Protein AF-A0A4Z1G6H5-F1 (afdb_monomer)

pLDDT: mean 91.3, std 12.52, range [44.12, 98.88]

Secondary structure (DSSP, 8-state):
---TTS---HHHHHHHHHHHHHHHHSSSTTHHHHHHHHHHHHHHHHHHHH---SPPP---HHHHTT-GGG-GGG-TTTSS--PPPTTT-B--SSTTTT----SSSS---B----HHHHGGGGSHHHHHHHHHH--SHHHHHHHHIIIIIHHHHHHH-TTTTSTTGGGSTHHHHHHHHHHHHHHHHHTTSTT-STT-----GGGGSSS-----TT-TTTT--TTSEE--TTSS--EEGGGGSSSBSSS-B------

Nearest PDB structures (foldseek):
  4j3q-assembly1_B  TM=8.725E-01  e=9.417E-13  Aspergillus oryzae
  4j3r-assembly1_A  TM=8.790E-01  e=4.550E-12  Aspergillus oryzae
  6z1s-assembly1_A  TM=8.431E-01  e=9.734E-12  Thermothelomyces thermophilus ATCC 42464
  3awt-assembly1_A  TM=7.696E-01  e=1.790E-09  Streptomyces castaneoglobisporus
  8bbq-assembly1_B  TM=6.496E-01  e=4.140E-05  Verrucomicrobium spinosum

Sequence (255 aa):
MIRPWLSSSRYDDFVYAHLGMFNTSHGVAASLPWHRWYIQQYEDALRNECGYDGTLAYWDWTLDAGNATKSPLWSNESGFGGNGSSVEHCLEDGPLALMRPKYPEPHCLRRNFQFDIQAAHFTTPVIEDLISSAKTYHEFRRGLESGPHKWIHLGIGGEMPTPGSTNDPIFFLHHAQIDRLWWKWQHRKPNGRLRDYDAMEEDLKNNSKSESSDSGASGVSLNDPLKLYGIGEDIKVEDVMSTETPLLCYKYPTA

Foldseek 3Di:
DPPPVDPDDLLLLLLVLLLVCVLVQALALCVLLLLLVSLLLVQCCCCVVVVDPDGQAADLLQVCLVPVQPPCLCDLEPHLHHWADPPQQARCGHPQNPQFHCPPHTDHQGWDAPSVVLSVQRHPVNLVCLLPVDPASASNRCSLRVTPQCSVLVRGDGQSNDSSNSSRVVVSNHSVVVNQSLQVSQPPDPVGCLPRGAADPSNCPSDPQQPDPQCPPRSHDQQGWNDRSPSDDTDGNSQRSDCDHPSHDDDDDDD

Organism: NCBI:txid278943

Solvent-accessible surface area (backbone atoms only — not comparable to full-atom values): 14221 Å² total; per-residue (Å²): 109,88,55,92,86,54,100,67,56,78,69,49,48,53,31,51,25,45,51,76,37,42,65,64,38,46,81,29,65,47,21,65,46,42,51,49,52,53,48,47,46,51,44,49,44,38,35,76,75,68,69,46,85,78,75,83,58,56,49,70,54,45,82,25,31,90,47,54,90,70,37,69,56,35,30,53,86,86,28,64,15,63,62,25,43,97,82,81,18,29,31,80,50,34,78,45,30,83,42,60,39,61,67,98,51,78,43,64,38,39,19,45,66,38,36,92,82,30,27,86,53,38,26,57,69,54,53,53,45,50,55,68,69,41,85,48,43,42,54,33,54,50,49,41,50,76,33,40,53,45,37,50,26,46,16,43,19,56,30,37,65,44,74,46,18,58,61,38,74,65,42,54,23,46,51,41,30,54,45,46,53,50,52,55,44,25,62,74,42,102,84,44,44,59,78,60,74,44,42,53,78,78,29,48,73,60,44,75,73,64,86,55,96,66,16,71,96,42,59,52,39,56,77,41,74,39,78,40,78,56,72,52,79,68,43,40,40,60,61,49,49,41,50,72,41,99,84,30,87,61,82,75,86,85,127

Radius of gyration: 18.06 Å; Cα contacts (8 Å, |Δi|>4): 409; chains: 1; bounding box: 48×38×50 Å

Mean predicted aligned error: 5.09 Å

Structure (mmCIF, N/CA/C/O backbone):
data_AF-A0A4Z1G6H5-F1
#
_entry.id   AF-A0A4Z1G6H5-F1
#
loop_
_atom_site.group_PDB
_atom_site.id
_atom_site.type_symbol
_atom_site.label_atom_id
_atom_site.label_alt_id
_atom_site.label_comp_id
_atom_site.label_asym_id
_atom_site.label_entity_id
_atom_site.label_seq_id
_atom_site.pdbx_PDB_ins_code
_atom_site.Cartn_x
_atom_site.Cartn_y
_atom_site.Cartn_z
_atom_site.occupancy
_atom_site.B_iso_or_equiv
_atom_site.auth_seq_id
_atom_site.auth_comp_id
_atom_site.auth_asym_id
_atom_site.auth_atom_id
_atom_site.pdbx_PDB_model_num
ATOM 1 N N . MET A 1 1 ? -14.095 -0.990 -15.464 1.00 45.94 1 MET A N 1
ATOM 2 C CA . MET A 1 1 ? -14.805 -0.809 -16.759 1.00 45.94 1 MET A CA 1
ATOM 3 C C . MET A 1 1 ? -13.784 -0.292 -17.763 1.00 45.94 1 MET A C 1
ATOM 5 O O . MET A 1 1 ? -13.413 0.870 -17.661 1.00 45.94 1 MET A O 1
ATOM 9 N N . ILE A 1 2 ? -13.314 -1.131 -18.692 1.00 44.12 2 ILE A N 1
ATOM 10 C CA . ILE A 1 2 ? -12.331 -0.727 -19.712 1.00 44.12 2 ILE A CA 1
ATOM 11 C C . ILE A 1 2 ? -12.982 0.343 -20.598 1.00 44.12 2 ILE A C 1
ATOM 13 O O . ILE A 1 2 ? -13.960 0.059 -21.291 1.00 44.12 2 ILE A O 1
ATOM 17 N N . ARG A 1 3 ? -12.495 1.590 -20.549 1.00 49.88 3 ARG A N 1
ATOM 18 C CA . ARG A 1 3 ? -13.001 2.676 -21.405 1.00 49.88 3 ARG A CA 1
ATOM 19 C C . ARG A 1 3 ? -12.457 2.465 -22.828 1.00 49.88 3 ARG A C 1
ATOM 21 O O . ARG A 1 3 ? -11.267 2.685 -23.022 1.00 49.88 3 ARG A O 1
ATOM 28 N N . PRO A 1 4 ? -13.284 2.125 -23.839 1.00 44.56 4 PRO A N 1
ATOM 29 C CA . PRO A 1 4 ? -12.814 1.648 -25.154 1.00 44.56 4 PRO A CA 1
ATOM 30 C C . PRO A 1 4 ? -11.966 2.640 -25.972 1.00 44.56 4 PRO A C 1
ATOM 32 O O . PRO A 1 4 ? -11.411 2.272 -27.001 1.00 44.56 4 PRO A O 1
ATOM 35 N N . TRP A 1 5 ? -11.892 3.901 -25.540 1.00 48.84 5 TRP A N 1
ATOM 36 C CA . TRP A 1 5 ? -11.193 4.996 -26.222 1.00 48.84 5 TRP A CA 1
ATOM 37 C C . TRP A 1 5 ? -9.841 5.343 -25.581 1.00 48.84 5 TRP A C 1
ATOM 39 O O . TRP A 1 5 ? -9.078 6.123 -26.143 1.00 48.84 5 TRP A O 1
ATOM 49 N N . LEU A 1 6 ? -9.548 4.783 -24.404 1.00 55.75 6 LEU A N 1
ATOM 50 C CA . LEU A 1 6 ? -8.241 4.852 -23.759 1.00 55.75 6 LEU A CA 1
ATOM 51 C C . LEU A 1 6 ? -7.520 3.537 -24.051 1.00 55.75 6 LEU A C 1
ATOM 53 O O . LEU A 1 6 ? -8.023 2.463 -23.740 1.00 55.75 6 LEU A O 1
ATOM 57 N N . SER A 1 7 ? -6.331 3.602 -24.649 1.00 71.94 7 SER A N 1
ATOM 58 C CA . SER A 1 7 ? -5.441 2.444 -24.770 1.00 71.94 7 SER A CA 1
ATOM 59 C C . SER A 1 7 ? -4.820 2.123 -23.396 1.00 71.94 7 SER A C 1
ATOM 61 O O . SER A 1 7 ? -3.631 2.387 -23.183 1.00 71.94 7 SER A O 1
ATOM 63 N N . SER A 1 8 ? -5.633 1.656 -22.447 1.00 82.56 8 SER A N 1
ATOM 64 C CA . SER A 1 8 ? -5.256 1.347 -21.062 1.00 82.56 8 SER A CA 1
ATOM 65 C C . SER A 1 8 ? -5.514 -0.127 -20.729 1.00 82.56 8 SER A C 1
ATOM 67 O O . SER A 1 8 ? -6.358 -0.786 -21.337 1.00 82.56 8 SER A O 1
ATOM 69 N N . SER A 1 9 ? -4.739 -0.659 -19.791 1.00 91.56 9 SER A N 1
ATOM 70 C CA . SER A 1 9 ? -4.856 -2.020 -19.267 1.00 91.56 9 SER A CA 1
ATOM 71 C C . SER A 1 9 ? -5.811 -2.082 -18.072 1.00 91.56 9 SER A C 1
ATOM 73 O O . SER A 1 9 ? -6.175 -1.057 -17.500 1.00 91.56 9 SER A O 1
ATOM 75 N N . ARG A 1 10 ? -6.169 -3.297 -17.636 1.00 94.06 10 ARG A N 1
ATOM 76 C CA . ARG A 1 10 ? -6.902 -3.488 -16.375 1.00 94.06 10 ARG A CA 1
ATOM 77 C C . ARG A 1 10 ? -6.128 -2.937 -15.174 1.00 94.06 10 ARG A C 1
ATOM 79 O O . ARG A 1 10 ? -6.737 -2.378 -14.272 1.00 94.06 10 ARG A O 1
ATOM 86 N N . TYR A 1 11 ? -4.801 -3.047 -15.183 1.00 96.00 11 TYR A N 1
ATOM 87 C CA . TYR A 1 11 ? -3.942 -2.490 -14.137 1.00 96.00 11 TYR A CA 1
ATOM 88 C C . TYR A 1 11 ? -4.041 -0.958 -14.074 1.00 96.00 11 TYR A C 1
ATOM 90 O O . TYR A 1 11 ? -4.120 -0.379 -12.995 1.00 96.00 11 TYR A O 1
ATOM 98 N N . ASP A 1 12 ? -4.122 -0.293 -15.230 1.00 95.38 12 ASP A N 1
ATOM 99 C CA . ASP A 1 12 ? -4.282 1.163 -15.294 1.00 95.38 12 ASP A CA 1
ATOM 100 C C . ASP A 1 12 ? -5.619 1.633 -14.684 1.00 95.38 12 ASP A C 1
ATOM 102 O O . ASP A 1 12 ? -5.683 2.750 -14.170 1.00 95.38 12 ASP A O 1
ATOM 106 N N . ASP A 1 13 ? -6.670 0.798 -14.671 1.00 95.50 13 ASP A N 1
ATOM 107 C CA . ASP A 1 13 ? -7.923 1.126 -13.972 1.00 95.50 13 ASP A CA 1
ATOM 108 C C . ASP A 1 13 ? -7.696 1.281 -12.453 1.00 95.50 13 ASP A C 1
ATOM 110 O O . ASP A 1 13 ? -8.289 2.168 -11.839 1.00 95.50 13 ASP A O 1
ATOM 114 N N . PHE A 1 14 ? -6.831 0.453 -11.848 1.00 97.50 14 PHE A N 1
ATOM 115 C CA . PHE A 1 14 ? -6.469 0.554 -10.427 1.00 97.50 14 PHE A CA 1
ATOM 116 C C . PHE A 1 14 ? -5.740 1.867 -10.150 1.00 97.50 14 PHE A C 1
ATOM 118 O O . PHE A 1 14 ? -6.173 2.647 -9.302 1.00 97.50 14 PHE A O 1
ATOM 125 N N . VAL A 1 15 ? -4.709 2.175 -10.944 1.00 97.12 15 VAL A N 1
ATOM 126 C CA . VAL A 1 15 ? -3.988 3.455 -10.856 1.00 97.12 15 VAL A CA 1
ATOM 127 C C . VAL A 1 15 ? -4.956 4.636 -10.961 1.00 97.12 15 VAL A C 1
ATOM 129 O O . VAL A 1 15 ? -4.910 5.559 -10.148 1.00 97.12 15 VAL A O 1
ATOM 132 N N . TYR A 1 16 ? -5.866 4.603 -11.936 1.00 95.44 16 TYR A N 1
ATOM 133 C CA . TYR A 1 16 ? -6.849 5.662 -12.133 1.00 95.44 16 TYR A CA 1
ATOM 134 C C . TYR A 1 16 ? -7.802 5.813 -10.940 1.00 95.44 16 TYR A C 1
ATOM 136 O O . TYR A 1 16 ? -8.096 6.938 -10.530 1.00 95.44 16 TYR A O 1
ATOM 144 N N . ALA A 1 17 ? -8.271 4.702 -10.365 1.00 95.75 17 ALA A N 1
ATOM 145 C CA . ALA A 1 17 ? -9.125 4.723 -9.183 1.00 95.75 17 ALA A CA 1
ATOM 146 C C . ALA A 1 17 ? -8.398 5.309 -7.966 1.00 95.75 17 ALA A C 1
ATOM 148 O O . ALA A 1 17 ? -8.958 6.171 -7.289 1.00 95.75 17 ALA A O 1
ATOM 149 N N . HIS A 1 18 ? -7.143 4.919 -7.730 1.00 97.31 18 HIS A N 1
ATOM 150 C CA . HIS A 1 18 ? -6.325 5.479 -6.653 1.00 97.31 18 HIS A CA 1
ATOM 151 C C . HIS A 1 18 ? -6.107 6.988 -6.822 1.00 97.31 18 HIS A C 1
ATOM 153 O O . HIS A 1 18 ? -6.333 7.756 -5.888 1.00 97.31 18 HIS A O 1
ATOM 159 N N . LEU A 1 19 ? -5.771 7.443 -8.035 1.00 95.25 19 LEU A N 1
ATOM 160 C CA . LEU A 1 19 ? -5.651 8.870 -8.355 1.00 95.25 19 LEU A CA 1
ATOM 161 C C . LEU A 1 19 ? -6.959 9.631 -8.098 1.00 95.25 19 LEU A C 1
ATOM 163 O O . LEU A 1 19 ? -6.946 10.703 -7.494 1.00 95.25 19 LEU A O 1
ATOM 167 N N . GLY A 1 20 ? -8.089 9.077 -8.547 1.00 92.62 20 GLY A N 1
ATOM 168 C CA . GLY A 1 20 ? -9.411 9.680 -8.377 1.00 92.62 20 GLY A CA 1
ATOM 169 C C . GLY A 1 20 ? -9.880 9.723 -6.923 1.00 92.62 20 GLY A C 1
ATOM 170 O O . GLY A 1 20 ? -10.632 10.625 -6.553 1.00 92.62 20 GLY A O 1
ATOM 171 N N . MET A 1 21 ? -9.417 8.781 -6.098 1.00 93.56 21 MET A N 1
ATOM 172 C CA . MET A 1 21 ? -9.836 8.635 -4.704 1.00 93.56 21 MET A CA 1
ATOM 173 C C . MET A 1 21 ? -8.808 9.111 -3.685 1.00 93.56 21 MET A C 1
ATOM 175 O O . MET A 1 21 ? -9.085 9.048 -2.489 1.00 93.56 21 MET A O 1
ATOM 179 N N . PHE A 1 22 ? -7.663 9.643 -4.118 1.00 92.25 22 PHE A N 1
ATOM 180 C CA . PHE A 1 22 ? -6.546 10.011 -3.245 1.00 92.25 22 PHE A CA 1
ATOM 181 C C . PHE A 1 22 ? -6.983 10.846 -2.026 1.00 92.25 22 PHE A C 1
ATOM 183 O O . PHE A 1 22 ? -6.739 10.466 -0.884 1.00 92.25 22 PHE A O 1
ATOM 190 N N . ASN A 1 23 ? -7.732 11.933 -2.246 1.00 90.25 23 ASN A N 1
ATOM 191 C CA . ASN A 1 23 ? -8.146 12.848 -1.172 1.00 90.25 23 ASN A CA 1
ATOM 192 C C . ASN A 1 23 ? -9.173 12.260 -0.189 1.00 90.25 23 ASN A C 1
ATOM 194 O O . ASN A 1 23 ? -9.302 12.771 0.919 1.00 90.25 23 ASN A O 1
ATOM 198 N N . THR A 1 24 ? -9.908 11.217 -0.578 1.00 90.19 24 THR A N 1
ATOM 199 C CA . THR A 1 24 ? -10.915 10.559 0.275 1.00 90.19 24 THR A CA 1
ATOM 200 C C . THR A 1 24 ? -10.451 9.190 0.773 1.00 90.19 24 THR A C 1
ATOM 202 O O . THR A 1 24 ? -11.235 8.456 1.367 1.00 90.19 24 THR A O 1
ATOM 205 N N . SER A 1 25 ? -9.190 8.835 0.521 1.00 93.06 25 SER A N 1
ATOM 206 C CA . SER A 1 25 ? -8.557 7.582 0.955 1.00 93.06 25 SER A CA 1
ATOM 207 C C . SER A 1 25 ? -7.260 7.806 1.738 1.00 93.06 25 SER A C 1
ATOM 209 O O . SER A 1 25 ? -6.715 6.851 2.271 1.00 93.06 25 SER A O 1
ATOM 211 N N . HIS A 1 26 ? -6.768 9.044 1.853 1.00 95.00 26 HIS A N 1
ATOM 212 C CA . HIS A 1 26 ? -5.531 9.381 2.566 1.00 95.00 26 HIS A CA 1
ATOM 213 C C . HIS A 1 26 ? -5.758 10.533 3.540 1.00 95.00 26 HIS A C 1
ATOM 215 O O . HIS A 1 26 ? -6.443 11.502 3.213 1.00 95.00 26 HIS A O 1
ATOM 221 N N . GLY A 1 27 ? -5.172 10.456 4.739 1.00 92.06 27 GLY A N 1
ATOM 222 C CA . GLY A 1 27 ? -5.352 11.491 5.758 1.00 92.06 27 GLY A CA 1
ATOM 223 C C . GLY A 1 27 ? -6.786 11.595 6.289 1.00 92.06 27 GLY A C 1
ATOM 224 O O . GLY A 1 27 ? -7.140 12.611 6.877 1.00 92.06 27 GLY A O 1
ATOM 225 N N . VAL A 1 28 ? -7.606 10.563 6.076 1.00 93.00 28 VAL A N 1
ATOM 226 C CA . VAL A 1 28 ? -9.018 10.495 6.474 1.00 93.00 28 VAL A CA 1
ATOM 227 C C . VAL A 1 28 ? -9.307 9.174 7.183 1.00 93.00 28 VAL A C 1
ATOM 229 O O . VAL A 1 28 ? -8.557 8.210 7.032 1.00 93.00 28 VAL A O 1
ATOM 232 N N . ALA A 1 29 ? -10.421 9.091 7.915 1.00 94.44 29 ALA A N 1
ATOM 233 C CA . ALA A 1 29 ? -10.804 7.863 8.618 1.00 94.44 29 ALA A CA 1
ATOM 234 C C . ALA A 1 29 ? -10.957 6.656 7.680 1.00 94.44 29 ALA A C 1
ATOM 236 O O . ALA A 1 29 ? -10.560 5.559 8.037 1.00 94.44 29 ALA A O 1
ATOM 237 N N . ALA A 1 30 ? -11.439 6.855 6.451 1.00 95.00 30 ALA A N 1
ATOM 238 C CA . ALA A 1 30 ? -11.641 5.769 5.493 1.00 95.00 30 ALA A CA 1
ATOM 239 C C . ALA A 1 30 ? -10.339 5.120 4.982 1.00 95.00 30 ALA A C 1
ATOM 241 O O . ALA A 1 30 ? -10.409 4.111 4.294 1.00 95.00 30 ALA A O 1
ATOM 242 N N . SER A 1 31 ? -9.159 5.654 5.307 1.00 96.62 31 SER A N 1
ATOM 243 C CA . SER A 1 31 ? -7.887 5.233 4.713 1.00 96.62 31 SER A CA 1
ATOM 244 C C . SER A 1 31 ? -7.592 3.735 4.822 1.00 96.62 31 SER A C 1
ATOM 246 O O . SER A 1 31 ? -7.422 3.072 3.799 1.00 96.62 31 SER A O 1
ATOM 248 N N . LEU A 1 32 ? -7.589 3.159 6.029 1.00 98.50 32 LEU A N 1
ATOM 249 C CA . LEU A 1 32 ? -7.317 1.724 6.192 1.00 98.50 32 LEU A CA 1
ATOM 250 C C . LEU A 1 32 ? -8.410 0.825 5.580 1.00 98.50 32 LEU A C 1
ATOM 252 O O . LEU A 1 32 ? -8.050 -0.070 4.813 1.00 98.50 32 LEU A O 1
ATOM 256 N N . PRO A 1 33 ? -9.719 1.032 5.846 1.00 98.12 33 PRO A N 1
ATOM 257 C CA . PRO A 1 33 ? -10.752 0.188 5.246 1.00 98.12 33 PRO A CA 1
ATOM 258 C C . PRO A 1 33 ? -10.826 0.331 3.717 1.00 98.12 33 PRO A C 1
ATOM 260 O O . PRO A 1 33 ? -11.005 -0.672 3.029 1.00 98.12 33 PRO A O 1
ATOM 263 N N . TRP A 1 34 ? -10.611 1.533 3.167 1.00 98.19 34 TRP A N 1
ATOM 264 C CA . TRP A 1 34 ? -10.551 1.741 1.719 1.00 98.19 34 TRP A CA 1
ATOM 265 C C . TRP A 1 34 ? -9.392 0.961 1.097 1.00 98.19 34 TRP A C 1
ATOM 267 O O . TRP A 1 34 ? -9.608 0.227 0.138 1.00 98.19 34 TRP A O 1
ATOM 277 N N . HIS A 1 35 ? -8.185 1.043 1.672 1.00 98.75 35 HIS A N 1
ATOM 278 C CA . HIS A 1 35 ? -7.029 0.312 1.149 1.00 98.75 35 HIS A CA 1
ATOM 279 C C . HIS A 1 35 ? -7.173 -1.207 1.288 1.00 98.75 35 HIS A C 1
ATOM 281 O O . HIS A 1 35 ? -6.773 -1.916 0.369 1.00 98.75 35 HIS A O 1
ATOM 287 N N . ARG A 1 36 ? -7.786 -1.717 2.369 1.00 98.69 36 ARG A N 1
ATOM 288 C CA . ARG A 1 36 ? -8.125 -3.146 2.498 1.00 98.69 36 ARG A CA 1
ATOM 289 C C . ARG A 1 36 ? -9.022 -3.606 1.350 1.00 98.69 36 ARG A C 1
ATOM 291 O O . ARG A 1 36 ? -8.728 -4.606 0.702 1.00 98.69 36 ARG A O 1
ATOM 298 N N . TRP A 1 37 ? -10.094 -2.866 1.074 1.00 98.25 37 TRP A N 1
ATOM 299 C CA . TRP A 1 37 ? -10.996 -3.219 -0.020 1.00 98.25 37 TRP A CA 1
ATOM 300 C C . TRP A 1 37 ? -10.325 -3.078 -1.390 1.00 98.25 37 TRP A C 1
ATOM 302 O O . TRP A 1 37 ? -10.473 -3.941 -2.252 1.00 98.25 37 TRP A O 1
ATOM 312 N N . TYR A 1 38 ? -9.513 -2.037 -1.567 1.00 98.50 38 TYR A N 1
ATOM 313 C CA . TYR A 1 38 ? -8.756 -1.778 -2.787 1.00 98.50 38 TYR A CA 1
ATOM 314 C C . TYR A 1 38 ? -7.790 -2.919 -3.142 1.00 98.50 38 TYR A C 1
ATOM 316 O O . TYR A 1 38 ? -7.791 -3.393 -4.279 1.00 98.50 38 TYR A O 1
ATOM 324 N N . ILE A 1 39 ? -6.996 -3.403 -2.177 1.00 98.56 39 ILE A N 1
ATOM 325 C CA . ILE A 1 39 ? -6.080 -4.526 -2.422 1.00 98.56 39 ILE A CA 1
ATOM 326 C C . ILE A 1 39 ? -6.823 -5.857 -2.595 1.00 98.56 39 ILE A C 1
ATOM 328 O O . ILE A 1 39 ? -6.360 -6.692 -3.369 1.00 98.56 39 ILE A O 1
ATOM 332 N N . GLN A 1 40 ? -7.992 -6.035 -1.962 1.00 98.12 40 GLN A N 1
ATOM 333 C CA . GLN A 1 40 ? -8.849 -7.198 -2.220 1.00 98.12 40 GLN A CA 1
ATOM 334 C C . GLN A 1 40 ? -9.311 -7.218 -3.679 1.00 98.12 40 GLN A C 1
ATOM 336 O O . GLN A 1 40 ? -9.216 -8.253 -4.328 1.00 98.12 40 GLN A O 1
ATOM 341 N N . GLN A 1 41 ? -9.732 -6.075 -4.236 1.00 98.12 41 GLN A N 1
ATOM 342 C CA . GLN A 1 41 ? -10.118 -6.018 -5.651 1.00 98.12 41 GLN A CA 1
ATOM 343 C C . GLN A 1 41 ? -8.959 -6.362 -6.585 1.00 98.12 41 GLN A C 1
ATOM 345 O O . GLN A 1 41 ? -9.170 -6.943 -7.649 1.00 98.12 41 GLN A O 1
ATOM 350 N N . TYR A 1 42 ? -7.732 -6.011 -6.200 1.00 98.19 42 TYR A N 1
ATOM 351 C CA . TYR A 1 42 ? -6.546 -6.384 -6.960 1.00 98.19 42 TYR A CA 1
ATOM 352 C C . TYR A 1 42 ? -6.289 -7.893 -6.903 1.00 98.19 42 TYR A C 1
ATOM 354 O O . TYR A 1 42 ? -6.062 -8.505 -7.945 1.00 98.19 42 TYR A O 1
ATOM 362 N N . GLU A 1 43 ? -6.384 -8.511 -5.721 1.00 98.19 43 GLU A N 1
ATOM 363 C CA . GLU A 1 43 ? -6.297 -9.970 -5.590 1.00 98.19 43 GLU A CA 1
ATOM 364 C C . GLU A 1 43 ? -7.395 -10.678 -6.397 1.00 98.19 43 GLU A C 1
ATOM 366 O O . GLU A 1 43 ? -7.102 -11.620 -7.135 1.00 98.19 43 GLU A O 1
ATOM 371 N N . ASP A 1 44 ? -8.636 -10.197 -6.326 1.00 97.19 44 ASP A N 1
ATOM 372 C CA . ASP A 1 44 ? -9.759 -10.759 -7.075 1.00 97.19 44 ASP A CA 1
ATOM 373 C C . ASP A 1 44 ? -9.533 -10.650 -8.586 1.00 97.19 44 ASP A C 1
ATOM 375 O O . ASP A 1 44 ? -9.791 -11.610 -9.311 1.00 97.19 44 ASP A O 1
ATOM 379 N N . ALA A 1 45 ? -9.003 -9.525 -9.076 1.00 97.38 45 ALA A N 1
ATOM 380 C CA . ALA A 1 45 ? -8.636 -9.374 -10.483 1.00 97.38 45 ALA A CA 1
ATOM 381 C C . ALA A 1 45 ? -7.520 -10.354 -10.884 1.00 97.38 45 ALA A C 1
ATOM 383 O O . ALA A 1 45 ? -7.623 -11.018 -11.916 1.00 97.38 45 ALA A O 1
ATOM 384 N N . LEU A 1 46 ? -6.480 -10.520 -10.057 1.00 97.81 46 LEU A N 1
ATOM 385 C CA . LEU A 1 46 ? -5.424 -11.506 -10.312 1.00 97.81 46 LEU A CA 1
ATOM 386 C C . LEU A 1 46 ? -5.990 -12.931 -10.406 1.00 97.81 46 LEU A C 1
ATOM 388 O O . LEU A 1 46 ? -5.642 -13.677 -11.325 1.00 97.81 46 LEU A O 1
ATOM 392 N N . ARG A 1 47 ? -6.875 -13.315 -9.483 1.00 97.38 47 ARG A N 1
ATOM 393 C CA . ARG A 1 47 ? -7.459 -14.662 -9.440 1.00 97.38 47 ARG A CA 1
ATOM 394 C C . ARG A 1 47 ? -8.441 -14.906 -10.582 1.00 97.38 47 ARG A C 1
ATOM 396 O O . ARG A 1 47 ? -8.330 -15.902 -11.294 1.00 97.38 47 ARG A O 1
ATOM 403 N N . ASN A 1 48 ? -9.383 -13.987 -10.773 1.00 96.94 48 ASN A N 1
ATOM 404 C CA . ASN A 1 48 ? -10.530 -14.180 -11.658 1.00 96.94 48 ASN A CA 1
ATOM 405 C C . ASN A 1 48 ? -10.239 -13.811 -13.118 1.00 96.94 48 ASN A C 1
ATOM 407 O O . ASN A 1 48 ? -10.869 -14.367 -14.016 1.00 96.94 48 ASN A O 1
ATOM 411 N N . GLU A 1 49 ? -9.308 -12.885 -13.369 1.00 97.00 49 GLU A N 1
ATOM 412 C CA . GLU A 1 49 ? -8.993 -12.396 -14.720 1.00 97.00 49 GLU A CA 1
ATOM 413 C C . GLU A 1 49 ? -7.651 -12.940 -15.245 1.00 97.00 49 GLU A C 1
ATOM 415 O O . GLU A 1 49 ? -7.504 -13.136 -16.452 1.00 97.00 49 GLU A O 1
ATOM 420 N N . CYS A 1 50 ? -6.685 -13.224 -14.358 1.00 96.75 50 CYS A N 1
ATOM 421 C CA . CYS A 1 50 ? -5.325 -13.641 -14.738 1.00 96.75 50 CYS A CA 1
ATOM 422 C C . CYS A 1 50 ? -4.983 -15.102 -14.390 1.00 96.75 50 CYS A C 1
ATOM 424 O O . CYS A 1 50 ? -3.902 -15.568 -14.751 1.00 96.75 50 CYS A O 1
ATOM 426 N N . GLY A 1 51 ? -5.875 -15.834 -13.711 1.00 97.19 51 GLY A N 1
ATOM 427 C CA . GLY A 1 51 ? -5.664 -17.239 -13.346 1.00 97.19 51 GLY A CA 1
ATOM 428 C C . GLY A 1 51 ? -4.662 -17.458 -12.208 1.00 97.19 51 GLY A C 1
ATOM 429 O O . GLY A 1 51 ? -4.075 -18.535 -12.117 1.00 97.19 51 GLY A O 1
ATOM 430 N N . TYR A 1 52 ? -4.440 -16.451 -11.358 1.00 97.31 52 TYR A N 1
ATOM 431 C CA . TYR A 1 52 ? -3.597 -1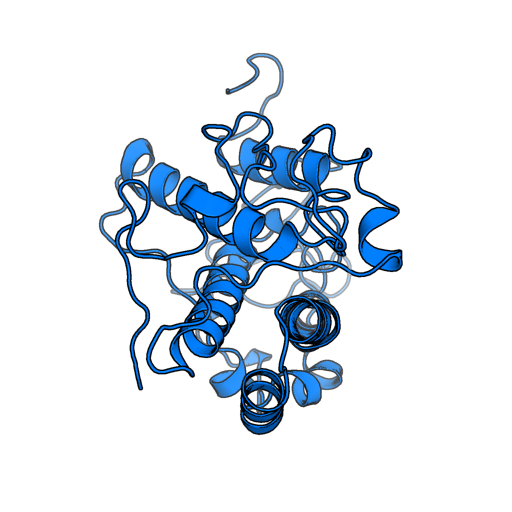6.588 -10.171 1.00 97.31 52 TYR A CA 1
ATOM 432 C C . TYR A 1 52 ? -4.277 -17.484 -9.123 1.00 97.31 52 TYR A C 1
ATOM 434 O O . TYR A 1 52 ? -5.419 -17.246 -8.741 1.00 97.31 52 TYR A O 1
ATOM 442 N N . ASP A 1 53 ? -3.588 -18.519 -8.646 1.00 96.94 53 ASP A N 1
ATOM 443 C CA . ASP A 1 53 ? -4.105 -19.452 -7.634 1.00 96.94 53 ASP A CA 1
ATOM 444 C C . ASP A 1 53 ? -3.628 -19.126 -6.205 1.00 96.94 53 ASP A C 1
ATOM 446 O O . ASP A 1 53 ? -4.260 -19.534 -5.224 1.00 96.94 53 ASP A O 1
ATOM 450 N N . GLY A 1 54 ? -2.558 -18.338 -6.079 1.00 94.56 54 GLY A N 1
ATOM 451 C CA . GLY A 1 54 ? -2.011 -17.859 -4.811 1.00 94.56 54 GLY A CA 1
ATOM 452 C C . GLY A 1 54 ? -2.812 -16.722 -4.171 1.00 94.56 54 GLY A C 1
ATOM 453 O O . GLY A 1 54 ? -3.823 -16.274 -4.700 1.00 94.56 54 GLY A O 1
ATOM 454 N N . THR A 1 55 ? -2.350 -16.259 -3.008 1.00 94.25 55 THR A N 1
ATOM 455 C CA . THR A 1 55 ? -2.909 -15.118 -2.257 1.00 94.25 55 THR A CA 1
ATOM 456 C C . THR A 1 55 ? -2.045 -13.876 -2.411 1.00 94.25 55 THR A C 1
ATOM 458 O O . THR A 1 55 ? -0.843 -13.997 -2.657 1.00 94.25 55 THR A O 1
ATOM 461 N N . LEU A 1 56 ? -2.603 -12.685 -2.175 1.00 95.88 56 LEU A N 1
ATOM 462 C CA . LEU A 1 56 ? -1.792 -11.472 -2.167 1.00 95.88 56 LEU A CA 1
ATOM 463 C C . LEU A 1 56 ? -0.709 -11.549 -1.076 1.00 95.88 56 LEU A C 1
ATOM 465 O O . LEU A 1 56 ? -0.994 -11.710 0.112 1.00 95.88 56 LEU A O 1
ATOM 469 N N . ALA A 1 57 ? 0.555 -11.462 -1.488 1.00 95.81 57 ALA A N 1
ATOM 470 C CA . ALA A 1 57 ? 1.684 -11.440 -0.567 1.00 95.81 57 ALA A CA 1
ATOM 471 C C . ALA A 1 57 ? 1.796 -10.073 0.125 1.00 95.81 57 ALA A C 1
ATOM 473 O O . ALA A 1 57 ? 1.433 -9.046 -0.446 1.00 95.81 57 ALA A O 1
ATOM 474 N N . TYR A 1 58 ? 2.365 -10.053 1.330 1.00 97.69 58 TYR A N 1
ATOM 475 C CA . TYR A 1 58 ? 2.747 -8.824 2.023 1.00 97.69 58 TYR A CA 1
ATOM 476 C C . TYR A 1 58 ? 4.269 -8.712 2.119 1.00 97.69 58 TYR A C 1
ATOM 478 O O . TYR A 1 58 ? 4.975 -9.720 2.194 1.00 97.69 58 TYR A O 1
ATOM 486 N N . TRP A 1 59 ? 4.782 -7.483 2.152 1.00 97.69 59 TRP A N 1
ATOM 487 C CA . TRP A 1 59 ? 6.199 -7.215 2.391 1.00 97.69 59 TRP A CA 1
ATOM 488 C C . TRP A 1 59 ? 6.433 -6.791 3.842 1.00 97.69 59 TRP A C 1
ATOM 490 O O . TRP A 1 59 ? 6.087 -5.679 4.232 1.00 97.69 59 TRP A O 1
ATOM 500 N N . ASP A 1 60 ? 7.045 -7.661 4.651 1.00 97.38 60 ASP A N 1
ATOM 501 C CA . ASP A 1 60 ? 7.422 -7.310 6.024 1.00 97.38 60 ASP A CA 1
ATOM 502 C C . ASP A 1 60 ? 8.705 -6.465 6.069 1.00 97.38 60 ASP A C 1
ATOM 504 O O . ASP A 1 60 ? 9.809 -6.988 6.233 1.00 97.38 60 ASP A O 1
ATOM 508 N N . TRP A 1 61 ? 8.567 -5.142 5.932 1.00 96.50 61 TRP A N 1
ATOM 509 C CA . TRP A 1 61 ? 9.707 -4.208 5.894 1.00 96.50 61 TRP A CA 1
ATOM 510 C C . TRP A 1 61 ? 10.627 -4.299 7.101 1.00 96.50 61 TRP A C 1
ATOM 512 O O . TRP A 1 61 ? 11.798 -3.938 7.004 1.00 96.50 61 TRP A O 1
ATOM 522 N N . THR A 1 62 ? 10.118 -4.754 8.249 1.00 96.38 62 THR A N 1
ATOM 523 C CA . THR A 1 62 ? 10.909 -4.795 9.481 1.00 96.38 62 THR A CA 1
ATOM 524 C C . THR A 1 62 ? 12.059 -5.792 9.383 1.00 96.38 62 THR A C 1
ATOM 526 O O . THR A 1 62 ? 13.074 -5.607 10.050 1.00 96.38 62 THR A O 1
ATOM 529 N N . LEU A 1 63 ? 11.923 -6.828 8.545 1.00 95.81 63 LEU A N 1
ATOM 530 C CA . LEU A 1 63 ? 12.986 -7.799 8.262 1.00 95.81 63 LEU A CA 1
ATOM 531 C C . LEU A 1 63 ? 14.125 -7.178 7.448 1.00 95.81 63 LEU A C 1
ATOM 533 O O . LEU A 1 63 ? 15.283 -7.561 7.593 1.00 95.81 63 LEU A O 1
ATOM 537 N N . ASP A 1 64 ? 13.784 -6.179 6.641 1.00 95.56 64 ASP A N 1
ATOM 538 C CA . ASP A 1 64 ? 14.678 -5.531 5.696 1.00 95.56 64 ASP A CA 1
ATOM 539 C C . ASP A 1 64 ? 15.195 -4.178 6.214 1.00 95.56 64 ASP A C 1
ATOM 541 O O . ASP A 1 64 ? 16.063 -3.575 5.591 1.00 95.56 64 ASP A O 1
ATOM 545 N N . ALA A 1 65 ? 14.731 -3.693 7.372 1.00 93.56 65 ALA A N 1
ATOM 546 C CA . ALA A 1 65 ? 15.083 -2.371 7.901 1.00 93.56 65 ALA A CA 1
ATOM 547 C C . ALA A 1 65 ? 16.597 -2.158 8.084 1.00 93.56 65 ALA A C 1
ATOM 549 O O . ALA A 1 65 ? 17.077 -1.035 7.978 1.00 93.56 65 ALA A O 1
ATOM 550 N N . GLY A 1 66 ? 17.373 -3.221 8.318 1.00 90.88 66 GLY A N 1
ATOM 551 C CA . GLY A 1 66 ? 18.834 -3.129 8.388 1.00 90.88 66 GLY A CA 1
ATOM 552 C C . GLY A 1 66 ? 19.518 -2.926 7.029 1.00 90.88 66 GLY A C 1
ATOM 553 O O . GLY A 1 66 ? 20.616 -2.377 6.982 1.00 90.88 66 GLY A O 1
ATOM 554 N N . ASN A 1 67 ? 18.900 -3.381 5.933 1.00 92.19 67 ASN A N 1
ATOM 555 C CA . ASN A 1 67 ? 19.420 -3.220 4.576 1.00 92.19 67 ASN A CA 1
ATOM 556 C C . ASN A 1 67 ? 18.318 -3.409 3.518 1.00 92.19 67 ASN A C 1
ATOM 558 O O . ASN A 1 67 ? 18.260 -4.433 2.831 1.00 92.19 67 ASN A O 1
ATOM 562 N N . ALA A 1 68 ? 17.447 -2.410 3.370 1.00 94.62 68 ALA A N 1
ATOM 563 C CA . ALA A 1 68 ? 16.229 -2.588 2.585 1.00 94.62 68 ALA A CA 1
ATOM 564 C C . ALA A 1 68 ? 16.498 -2.844 1.100 1.00 94.62 68 ALA A C 1
ATOM 566 O O . ALA A 1 68 ? 15.759 -3.588 0.467 1.00 94.62 68 ALA A O 1
ATOM 567 N N . THR A 1 69 ? 17.604 -2.322 0.561 1.00 94.50 69 THR A N 1
ATOM 568 C CA . THR A 1 69 ? 18.023 -2.550 -0.834 1.00 94.50 69 THR A CA 1
ATOM 569 C C . THR A 1 69 ? 18.466 -3.990 -1.122 1.00 94.50 69 THR A C 1
ATOM 571 O O . THR A 1 69 ? 18.641 -4.353 -2.284 1.00 94.50 69 THR A O 1
ATOM 574 N N . LYS A 1 70 ? 18.642 -4.830 -0.091 1.00 94.44 70 LYS A N 1
ATOM 575 C CA . LYS A 1 70 ? 18.989 -6.255 -0.221 1.00 94.44 70 LYS A CA 1
ATOM 576 C C . LYS A 1 70 ? 17.807 -7.201 -0.049 1.00 94.44 70 LYS A C 1
ATOM 578 O O . LYS A 1 70 ? 18.016 -8.412 -0.104 1.00 94.44 70 LYS A O 1
ATOM 583 N N . SER A 1 71 ? 16.594 -6.672 0.111 1.00 96.12 71 SER A N 1
ATOM 584 C CA . SER A 1 71 ? 15.384 -7.492 0.118 1.00 96.12 71 SER A CA 1
ATOM 585 C C . SER A 1 71 ? 15.326 -8.383 -1.134 1.00 96.12 71 SER A C 1
ATOM 587 O O . SER A 1 71 ? 15.610 -7.899 -2.237 1.00 96.12 71 SER A O 1
ATOM 589 N N . PRO A 1 72 ? 14.920 -9.663 -1.018 1.00 96.12 72 PRO A N 1
ATOM 590 C CA . PRO A 1 72 ? 14.725 -10.534 -2.178 1.00 96.12 72 PRO A CA 1
ATOM 591 C C . PRO A 1 72 ? 13.654 -10.002 -3.142 1.00 96.12 72 PRO A C 1
ATOM 593 O O . PRO A 1 72 ? 13.651 -10.375 -4.314 1.00 96.12 72 PRO A O 1
ATOM 596 N N . LEU A 1 73 ? 12.790 -9.087 -2.684 1.00 96.44 73 LEU A N 1
ATOM 597 C CA . LEU A 1 73 ? 11.809 -8.411 -3.530 1.00 96.44 73 LEU A CA 1
ATOM 598 C C . LEU A 1 73 ? 12.440 -7.594 -4.655 1.00 96.44 73 LEU A C 1
ATOM 600 O O . LEU A 1 73 ? 11.772 -7.353 -5.650 1.00 96.44 73 LEU A O 1
ATOM 604 N N . TRP A 1 74 ? 13.711 -7.208 -4.547 1.00 97.00 74 TRP A N 1
ATOM 605 C CA . TRP A 1 74 ? 14.410 -6.458 -5.594 1.00 97.00 74 TRP A CA 1
ATOM 606 C C . TRP A 1 74 ? 15.161 -7.352 -6.585 1.00 97.00 74 TRP A C 1
ATOM 608 O O . TRP A 1 74 ? 15.890 -6.854 -7.438 1.00 97.00 74 TRP A O 1
ATOM 618 N N . SER A 1 75 ? 15.006 -8.676 -6.478 1.00 96.56 75 SER A N 1
ATOM 619 C CA . SER A 1 75 ? 15.576 -9.628 -7.431 1.00 96.56 75 SER A CA 1
ATOM 620 C C . SER A 1 75 ? 15.031 -9.395 -8.843 1.00 96.56 75 SER A C 1
ATOM 622 O O . SER A 1 75 ? 13.823 -9.243 -9.041 1.00 96.56 75 SER A O 1
ATOM 624 N N . ASN A 1 76 ? 15.921 -9.447 -9.834 1.00 96.00 76 ASN A N 1
ATOM 625 C CA . ASN A 1 76 ? 15.559 -9.382 -11.252 1.00 96.00 76 ASN A CA 1
ATOM 626 C C . ASN A 1 76 ? 15.018 -10.711 -11.804 1.00 96.00 76 ASN A C 1
ATOM 628 O O . ASN A 1 76 ? 14.552 -10.744 -12.939 1.00 96.00 76 ASN A O 1
ATOM 632 N N . GLU A 1 77 ? 15.075 -11.797 -11.030 1.00 94.12 77 GLU A N 1
ATOM 633 C CA . GLU A 1 77 ? 14.587 -13.114 -11.461 1.00 94.12 77 GLU A CA 1
ATOM 634 C C . GLU A 1 77 ? 13.215 -13.441 -10.870 1.00 94.12 77 GLU A C 1
ATOM 636 O O . GLU A 1 77 ? 12.311 -13.866 -11.582 1.00 94.12 77 GLU A O 1
ATOM 641 N N . SER A 1 78 ? 13.061 -13.244 -9.561 1.00 92.75 78 SER A N 1
ATOM 642 C CA . SER A 1 78 ? 11.882 -13.668 -8.790 1.00 92.75 78 SER A CA 1
ATOM 643 C C . SER A 1 78 ? 11.199 -12.531 -8.029 1.00 92.75 78 SER A C 1
ATOM 645 O O . SER A 1 78 ? 10.196 -12.766 -7.358 1.00 92.75 78 SER A O 1
ATOM 647 N N . GLY A 1 79 ? 11.739 -11.313 -8.116 1.00 95.44 79 GLY A N 1
ATOM 648 C CA . GLY A 1 79 ? 11.213 -10.124 -7.457 1.00 95.44 79 GLY A CA 1
ATOM 649 C C . GLY A 1 79 ? 10.547 -9.145 -8.426 1.00 95.44 79 GLY A C 1
ATOM 650 O O . GLY A 1 79 ? 10.101 -9.490 -9.515 1.00 95.44 79 GLY A O 1
ATOM 651 N N . PHE A 1 80 ? 10.501 -7.888 -8.008 1.00 97.06 80 PHE A N 1
ATOM 652 C CA . PHE A 1 80 ? 9.887 -6.758 -8.696 1.00 97.06 80 PHE A CA 1
ATOM 653 C C . PHE A 1 80 ? 10.923 -5.897 -9.438 1.00 97.06 80 PHE A C 1
ATOM 655 O O . PHE A 1 80 ? 10.574 -4.825 -9.933 1.00 97.06 80 PHE A O 1
ATOM 662 N N . GLY A 1 81 ? 12.186 -6.332 -9.509 1.00 96.94 81 GLY A N 1
ATOM 663 C CA . GLY A 1 81 ? 13.311 -5.548 -10.029 1.00 96.94 81 GLY A CA 1
ATOM 664 C C . GLY A 1 81 ? 13.868 -4.537 -9.022 1.00 96.94 81 GLY A C 1
ATOM 665 O O . GLY A 1 81 ? 13.249 -4.258 -7.996 1.00 96.94 81 GLY A O 1
ATOM 666 N N . GLY A 1 82 ? 15.058 -4.007 -9.296 1.00 96.69 82 GLY A N 1
ATOM 667 C CA . GLY A 1 82 ? 15.802 -3.148 -8.374 1.00 96.69 82 GLY A CA 1
ATOM 668 C C . GLY A 1 82 ? 15.447 -1.660 -8.419 1.00 96.69 82 GLY A C 1
ATOM 669 O O . GLY A 1 82 ? 14.286 -1.268 -8.559 1.00 96.69 82 GLY A O 1
ATOM 670 N N . ASN A 1 83 ? 16.483 -0.834 -8.245 1.00 97.62 83 ASN A N 1
ATOM 671 C CA . ASN A 1 83 ? 16.403 0.621 -8.350 1.00 97.62 83 ASN A CA 1
ATOM 672 C C . ASN A 1 83 ? 16.332 1.067 -9.819 1.00 97.62 83 ASN A C 1
ATOM 674 O O . ASN A 1 83 ? 16.729 0.330 -10.720 1.00 97.62 83 ASN A O 1
ATOM 678 N N . GLY A 1 84 ? 15.876 2.295 -10.050 1.00 97.88 84 GLY A N 1
ATOM 679 C CA . GLY A 1 84 ? 15.908 2.907 -11.368 1.00 97.88 84 GLY A CA 1
ATOM 680 C C . GLY A 1 84 ? 17.284 3.439 -11.770 1.00 97.88 84 GLY A C 1
ATOM 681 O O . GLY A 1 84 ? 18.196 3.575 -10.949 1.00 97.88 84 GLY A O 1
ATOM 682 N N . SER A 1 85 ? 17.415 3.792 -13.048 1.00 97.75 85 SER A N 1
ATOM 683 C CA . SER A 1 85 ? 18.597 4.444 -13.605 1.00 97.75 85 SER A CA 1
ATOM 684 C C . SER A 1 85 ? 18.897 5.782 -12.926 1.00 97.75 85 SER A C 1
ATOM 686 O O . SER A 1 85 ? 18.030 6.450 -12.363 1.00 97.75 85 SER A O 1
ATOM 688 N N . SER A 1 86 ? 20.153 6.220 -12.975 1.00 94.62 86 SER A N 1
ATOM 689 C CA . SER A 1 86 ? 20.588 7.414 -12.237 1.00 94.62 86 SER A CA 1
ATOM 690 C C . SER A 1 86 ? 20.009 8.733 -12.759 1.00 94.62 86 SER A C 1
ATOM 692 O O . SER A 1 86 ? 20.056 9.726 -12.042 1.00 94.62 86 SER A O 1
ATOM 694 N N . VAL A 1 87 ? 19.527 8.765 -14.007 1.00 92.94 87 VAL A N 1
ATOM 695 C CA . VAL A 1 87 ? 19.061 9.993 -14.675 1.00 92.94 87 VAL A CA 1
ATOM 696 C C . VAL A 1 87 ? 17.540 10.027 -14.752 1.00 92.94 87 VAL A C 1
ATOM 698 O O . VAL A 1 87 ? 16.913 10.915 -14.190 1.00 92.94 87 VAL A O 1
ATOM 701 N N . GLU A 1 88 ? 16.949 9.040 -15.425 1.00 94.94 88 GLU A N 1
ATOM 702 C CA . GLU A 1 88 ? 15.502 8.996 -15.667 1.00 94.94 88 GLU A CA 1
ATOM 703 C C . GLU A 1 88 ? 14.738 8.248 -14.574 1.00 94.94 88 GLU A C 1
ATOM 705 O O . GLU A 1 88 ? 13.504 8.213 -14.592 1.00 94.94 88 GLU A O 1
ATOM 710 N N . HIS A 1 89 ? 15.469 7.614 -13.648 1.00 97.94 89 HIS A N 1
ATOM 711 C CA . HIS A 1 89 ? 14.930 6.736 -12.615 1.00 97.94 89 HIS A CA 1
ATOM 712 C C . HIS A 1 89 ? 14.128 5.559 -13.170 1.00 97.94 89 HIS A C 1
ATOM 714 O O . HIS A 1 89 ? 13.419 4.908 -12.415 1.00 97.94 89 HIS A O 1
ATOM 720 N N . CYS A 1 90 ? 14.257 5.249 -14.463 1.00 98.19 90 CYS A N 1
ATOM 721 C CA . CYS A 1 90 ? 13.575 4.125 -15.091 1.00 98.19 90 CYS A CA 1
ATOM 722 C C . CYS A 1 90 ? 14.116 2.800 -14.564 1.00 98.19 90 CYS A C 1
ATOM 724 O O . CYS A 1 90 ? 15.328 2.616 -14.496 1.00 98.19 90 CYS A O 1
ATOM 726 N N . LEU A 1 91 ? 13.231 1.853 -14.277 1.00 97.81 91 LEU A N 1
ATOM 727 C CA . LEU A 1 91 ? 13.606 0.458 -14.102 1.00 97.81 91 LEU A CA 1
ATOM 728 C C . LEU A 1 91 ? 14.019 -0.124 -15.465 1.00 97.81 91 LEU A C 1
ATOM 730 O O . LEU A 1 91 ? 13.211 -0.171 -16.395 1.00 97.81 91 LEU A O 1
ATOM 734 N N . GLU A 1 92 ? 15.280 -0.532 -15.591 1.00 96.31 92 GLU A N 1
ATOM 735 C CA . GLU A 1 92 ? 15.870 -0.977 -16.865 1.00 96.31 92 GLU A CA 1
ATOM 736 C C . GLU A 1 92 ? 15.926 -2.504 -17.009 1.00 96.31 92 GLU A C 1
ATOM 738 O O . GLU A 1 92 ? 16.057 -3.011 -18.123 1.00 96.31 92 GLU A O 1
ATOM 743 N N . ASP A 1 93 ? 15.785 -3.242 -15.907 1.00 95.31 93 ASP A N 1
ATOM 744 C CA . ASP A 1 93 ? 15.875 -4.697 -15.859 1.00 95.31 93 ASP A CA 1
ATOM 745 C C . ASP A 1 93 ? 14.858 -5.340 -14.891 1.00 95.31 93 ASP A C 1
ATOM 747 O O . ASP A 1 93 ? 14.060 -4.679 -14.221 1.00 95.31 93 ASP A O 1
ATOM 751 N N . GLY A 1 94 ? 14.822 -6.673 -14.898 1.00 96.06 94 GLY A N 1
ATOM 752 C CA . GLY A 1 94 ? 13.869 -7.456 -14.120 1.00 96.06 94 GLY A CA 1
ATOM 753 C C . GLY A 1 94 ? 12.459 -7.524 -14.727 1.00 96.06 94 GLY A C 1
ATOM 754 O O . GLY A 1 94 ? 12.208 -7.019 -15.828 1.00 96.06 94 GLY A O 1
ATOM 755 N N . PRO A 1 95 ? 11.508 -8.166 -14.023 1.00 96.00 95 PRO A N 1
ATOM 756 C CA . PRO A 1 95 ? 10.219 -8.555 -14.605 1.00 96.00 95 PRO A CA 1
ATOM 757 C C . PRO A 1 95 ? 9.319 -7.380 -15.005 1.00 96.00 95 PRO A C 1
ATOM 759 O O . PRO A 1 95 ? 8.407 -7.546 -15.813 1.00 96.00 95 PRO A O 1
ATOM 762 N N . LEU A 1 96 ? 9.580 -6.187 -14.459 1.00 96.75 96 LEU A N 1
ATOM 763 C CA . LEU A 1 96 ? 8.763 -4.989 -14.657 1.00 96.75 96 LEU A CA 1
ATOM 764 C C . LEU A 1 96 ? 9.419 -3.927 -15.557 1.00 96.75 96 LEU A C 1
ATOM 766 O O . LEU A 1 96 ? 8.807 -2.890 -15.803 1.00 96.75 96 LEU A O 1
ATOM 770 N N . ALA A 1 97 ? 10.613 -4.169 -16.113 1.00 96.44 97 ALA A N 1
ATOM 771 C CA . ALA A 1 97 ? 11.335 -3.190 -16.946 1.00 96.44 97 ALA A CA 1
ATOM 772 C C . ALA A 1 97 ? 10.551 -2.716 -18.185 1.00 96.44 97 ALA A C 1
ATOM 774 O O . ALA A 1 97 ? 10.706 -1.592 -18.675 1.00 96.44 97 ALA A O 1
ATOM 775 N N . LEU A 1 98 ? 9.684 -3.581 -18.720 1.00 95.56 98 LEU A N 1
ATOM 776 C CA . LEU A 1 98 ? 8.850 -3.280 -19.886 1.00 95.56 98 LEU A CA 1
ATOM 777 C C . LEU A 1 98 ? 7.510 -2.632 -19.523 1.00 95.56 98 LEU A C 1
ATOM 779 O O . LEU A 1 98 ? 6.770 -2.232 -20.422 1.00 95.56 98 LEU A O 1
ATOM 783 N N . MET A 1 99 ? 7.200 -2.489 -18.234 1.00 95.38 99 MET A N 1
ATOM 784 C CA . MET A 1 99 ? 5.979 -1.831 -17.791 1.00 95.38 99 MET A CA 1
ATOM 785 C C . MET A 1 99 ? 5.990 -0.358 -18.208 1.00 95.38 99 MET A C 1
ATOM 787 O O . MET A 1 99 ? 7.003 0.341 -18.091 1.00 95.38 99 MET A O 1
ATOM 791 N N . ARG A 1 100 ? 4.860 0.112 -18.740 1.00 95.12 100 ARG A N 1
ATOM 792 C CA . ARG A 1 100 ? 4.677 1.496 -19.188 1.00 95.12 100 ARG A CA 1
ATOM 793 C C . ARG A 1 100 ? 3.424 2.085 -18.548 1.00 95.12 100 ARG A C 1
ATOM 795 O O . ARG A 1 100 ? 2.365 2.022 -19.182 1.00 95.12 100 ARG A O 1
ATOM 802 N N . PRO A 1 101 ? 3.523 2.603 -17.309 1.00 95.06 101 PRO A N 1
ATOM 803 C CA . PRO A 1 101 ? 2.379 3.210 -16.647 1.00 95.06 101 PRO A CA 1
ATOM 804 C C . PRO A 1 101 ? 1.787 4.345 -17.489 1.00 95.06 101 PRO A C 1
ATOM 806 O O . PRO A 1 101 ? 2.521 5.066 -18.170 1.00 95.06 101 PRO A O 1
ATOM 809 N N . LYS A 1 102 ? 0.454 4.478 -17.489 1.00 94.31 102 LYS A N 1
ATOM 810 C CA . LYS A 1 102 ? -0.264 5.445 -18.344 1.00 94.31 102 LYS A CA 1
ATOM 811 C C . LYS A 1 102 ? -0.492 6.814 -17.713 1.00 94.31 102 LYS A C 1
ATOM 813 O O . LYS A 1 102 ? -0.774 7.756 -18.454 1.00 94.31 102 LYS A O 1
ATOM 818 N N . TYR A 1 103 ? -0.394 6.921 -16.391 1.00 92.62 103 TYR A N 1
ATOM 819 C CA . TYR A 1 103 ? -0.738 8.128 -15.644 1.00 92.62 103 TYR A CA 1
ATOM 820 C C . TYR A 1 103 ? 0.463 8.697 -14.886 1.00 92.62 103 TYR A C 1
ATOM 822 O O . TYR A 1 103 ? 1.203 7.915 -14.299 1.00 92.62 103 TYR A O 1
ATOM 830 N N . PRO A 1 104 ? 0.624 10.032 -14.814 1.00 91.69 104 PRO A N 1
ATOM 831 C CA . PRO A 1 104 ? -0.228 11.057 -15.438 1.00 91.69 104 PRO A CA 1
ATOM 832 C C . PRO A 1 104 ? -0.083 11.126 -16.967 1.00 91.69 104 PRO A C 1
ATOM 834 O O . PRO A 1 104 ? -0.966 11.635 -17.650 1.00 91.69 104 PRO A O 1
ATOM 837 N N . GLU A 1 105 ? 0.995 10.557 -17.495 1.00 92.69 105 GLU A N 1
ATOM 838 C CA . GLU A 1 105 ? 1.272 10.380 -18.917 1.00 92.69 105 GLU A CA 1
ATOM 839 C C . GLU A 1 105 ? 2.060 9.078 -19.123 1.00 92.69 105 GLU A C 1
ATOM 841 O O . GLU A 1 105 ? 2.601 8.553 -18.152 1.00 92.69 105 GLU A O 1
ATOM 846 N N . PRO A 1 106 ? 2.147 8.517 -20.340 1.00 95.00 106 PRO A N 1
ATOM 847 C CA . PRO A 1 106 ? 2.940 7.315 -20.584 1.00 95.00 106 PRO A CA 1
ATOM 848 C C . PRO A 1 106 ? 4.436 7.505 -20.287 1.00 95.00 106 PRO A C 1
ATOM 850 O O . PRO A 1 106 ? 5.082 8.358 -20.889 1.00 95.00 106 PRO A O 1
ATOM 853 N N . HIS A 1 107 ? 5.008 6.669 -19.420 1.00 95.44 107 HIS A N 1
ATOM 854 C CA . HIS A 1 107 ? 6.435 6.702 -19.058 1.00 95.44 107 HIS A CA 1
ATOM 855 C C . HIS A 1 107 ? 6.965 5.291 -18.734 1.00 95.44 107 HIS A C 1
ATOM 857 O O . HIS A 1 107 ? 6.235 4.308 -18.840 1.00 95.44 107 HIS A O 1
ATOM 863 N N . CYS A 1 108 ? 8.259 5.159 -18.432 1.00 97.62 108 CYS A N 1
ATOM 864 C CA . CYS A 1 108 ? 8.833 3.939 -17.848 1.00 97.62 108 CYS A CA 1
ATOM 865 C C . CYS A 1 108 ? 8.420 3.821 -16.373 1.00 97.62 108 CYS A C 1
ATOM 867 O O . CYS A 1 108 ? 8.211 4.845 -15.738 1.00 97.62 108 CYS A O 1
ATOM 869 N N . LEU A 1 109 ? 8.355 2.618 -15.796 1.00 98.25 109 LEU A N 1
ATOM 870 C CA . LEU A 1 109 ? 8.225 2.491 -14.339 1.00 98.25 109 LEU A CA 1
ATOM 871 C C . LEU A 1 109 ? 9.452 3.116 -13.655 1.00 98.25 109 LEU A C 1
ATOM 873 O O . LEU A 1 109 ? 10.573 2.753 -14.020 1.00 98.25 109 LEU A O 1
ATOM 877 N N . ARG A 1 110 ? 9.265 4.025 -12.685 1.00 98.31 110 ARG A N 1
ATOM 878 C CA . ARG A 1 110 ? 10.382 4.702 -12.011 1.00 98.31 110 ARG A CA 1
ATOM 879 C C . ARG A 1 110 ? 10.559 4.328 -10.544 1.00 98.31 110 ARG A C 1
ATOM 881 O O . ARG A 1 110 ? 9.598 4.284 -9.781 1.00 98.31 110 ARG A O 1
ATOM 888 N N . ARG A 1 111 ? 11.819 4.180 -10.123 1.00 98.25 111 ARG A N 1
ATOM 889 C CA . ARG A 1 111 ? 12.247 4.023 -8.722 1.00 98.25 111 ARG A CA 1
ATOM 890 C C . ARG A 1 111 ? 13.507 4.830 -8.452 1.00 98.25 111 ARG A C 1
ATOM 892 O O . ARG A 1 111 ? 14.355 4.979 -9.326 1.00 98.25 111 ARG A O 1
ATOM 899 N N . ASN A 1 112 ? 13.632 5.337 -7.233 1.00 97.56 112 ASN A N 1
ATOM 900 C CA . ASN A 1 112 ? 14.815 6.069 -6.799 1.00 97.56 112 ASN A CA 1
ATOM 901 C C . ASN A 1 112 ? 15.030 5.812 -5.309 1.00 97.56 112 ASN A C 1
ATOM 903 O O . ASN A 1 112 ? 14.603 6.614 -4.482 1.00 97.56 112 ASN A O 1
ATOM 907 N N . PHE A 1 113 ? 15.628 4.667 -4.981 1.00 97.69 113 PHE A N 1
ATOM 908 C CA . PHE A 1 113 ? 15.765 4.193 -3.609 1.00 97.69 113 PHE A CA 1
ATOM 909 C C . PHE A 1 113 ? 16.441 5.229 -2.704 1.00 97.69 113 PHE A C 1
ATOM 911 O O . PHE A 1 113 ? 17.561 5.668 -2.949 1.00 97.69 113 PHE A O 1
ATOM 918 N N . GLN A 1 114 ? 15.751 5.560 -1.616 1.00 96.00 114 GLN A N 1
ATOM 919 C CA . GLN A 1 114 ? 16.185 6.441 -0.531 1.00 96.00 114 GLN A CA 1
ATOM 920 C C . GLN A 1 114 ? 16.178 5.704 0.818 1.00 96.00 114 GLN A C 1
ATOM 922 O O . GLN A 1 114 ? 16.058 6.317 1.876 1.00 96.00 114 GLN A O 1
ATOM 927 N N . PHE A 1 115 ? 16.260 4.372 0.819 1.00 94.12 115 PHE A N 1
ATOM 928 C CA . PHE A 1 115 ? 16.122 3.590 2.048 1.00 94.12 115 PHE A CA 1
ATOM 929 C C . PHE A 1 115 ? 17.169 3.913 3.117 1.00 94.12 115 PHE A C 1
ATOM 931 O O . PHE A 1 115 ? 16.830 3.871 4.296 1.00 94.12 115 PHE A O 1
ATOM 938 N N . ASP A 1 116 ? 18.387 4.304 2.734 1.00 88.06 116 ASP A N 1
ATOM 939 C CA . ASP A 1 116 ? 19.466 4.630 3.678 1.00 88.06 116 ASP A CA 1
ATOM 940 C C . ASP A 1 116 ? 19.082 5.745 4.663 1.00 88.06 116 ASP A C 1
ATOM 942 O O . ASP A 1 116 ? 19.530 5.745 5.809 1.00 88.06 116 ASP A O 1
ATOM 946 N N . ILE A 1 117 ? 18.216 6.674 4.246 1.00 89.56 117 ILE A N 1
ATOM 947 C CA . ILE A 1 117 ? 17.716 7.757 5.104 1.00 89.56 117 ILE A CA 1
ATOM 948 C C . ILE A 1 117 ? 16.381 7.422 5.783 1.00 89.56 117 ILE A C 1
ATOM 950 O O . ILE A 1 117 ? 16.061 8.033 6.798 1.00 89.56 117 ILE A O 1
ATOM 954 N N . GLN A 1 118 ? 15.610 6.460 5.259 1.00 93.31 118 GLN A N 1
ATOM 955 C CA . GLN A 1 118 ? 14.262 6.145 5.759 1.00 93.31 118 GLN A CA 1
ATOM 956 C C . GLN A 1 118 ? 14.192 4.919 6.679 1.00 93.31 118 GLN A C 1
ATOM 958 O O . GLN A 1 118 ? 13.243 4.786 7.453 1.00 93.31 118 GLN A O 1
ATOM 963 N N . ALA A 1 119 ? 15.193 4.039 6.624 1.00 89.19 119 ALA A N 1
ATOM 964 C CA . ALA A 1 119 ? 15.235 2.739 7.298 1.00 89.19 119 ALA A CA 1
ATOM 965 C C . ALA A 1 119 ? 14.896 2.769 8.797 1.00 89.19 119 ALA A C 1
ATOM 967 O O . ALA A 1 119 ? 14.217 1.878 9.313 1.00 89.19 119 ALA A O 1
ATOM 968 N N . ALA A 1 120 ? 15.315 3.823 9.499 1.00 93.44 120 ALA A N 1
ATOM 969 C CA . ALA A 1 120 ? 15.081 3.973 10.933 1.00 93.44 120 ALA A CA 1
ATOM 970 C C . ALA A 1 120 ? 13.586 4.028 11.312 1.00 93.44 120 ALA A C 1
ATOM 972 O O . ALA A 1 120 ? 13.234 3.752 12.459 1.00 93.44 120 ALA A O 1
ATOM 973 N N . HIS A 1 121 ? 12.699 4.351 10.366 1.00 95.62 121 HIS A N 1
ATOM 974 C CA . HIS A 1 121 ? 11.283 4.605 10.626 1.00 95.62 121 HIS A CA 1
ATOM 975 C C . HIS A 1 121 ? 10.353 3.395 10.460 1.00 95.62 121 HIS A C 1
ATOM 977 O O . HIS A 1 121 ? 9.146 3.523 10.661 1.00 95.62 121 HIS A O 1
ATOM 983 N N . PHE A 1 122 ? 10.884 2.226 10.104 1.00 95.81 122 PHE A N 1
ATOM 984 C CA . PHE A 1 122 ? 10.098 0.999 9.926 1.00 95.81 122 PHE A CA 1
ATOM 985 C C . PHE A 1 122 ? 10.787 -0.230 10.535 1.00 95.81 122 PHE A C 1
ATOM 987 O O . PHE A 1 122 ? 10.639 -1.355 10.067 1.00 95.81 122 PHE A O 1
ATOM 994 N N . THR A 1 123 ? 11.545 -0.014 11.610 1.00 97.38 123 THR A N 1
ATOM 995 C CA . THR A 1 123 ? 12.161 -1.089 12.397 1.00 97.38 123 THR A CA 1
ATOM 996 C C . THR A 1 123 ? 11.124 -1.814 13.261 1.00 97.38 123 THR A C 1
ATOM 998 O O . THR A 1 123 ? 10.080 -1.252 13.597 1.00 97.38 123 THR A O 1
ATOM 1001 N N . THR A 1 124 ? 11.423 -3.048 13.685 1.00 97.25 124 THR A N 1
ATOM 1002 C CA . THR A 1 124 ? 10.543 -3.819 14.583 1.00 97.25 124 THR A CA 1
ATOM 1003 C C . THR A 1 124 ? 10.115 -3.030 15.830 1.00 97.25 124 THR A C 1
ATOM 1005 O O . THR A 1 124 ? 8.909 -2.963 16.065 1.00 97.25 124 THR A O 1
ATOM 1008 N N . PRO A 1 125 ? 11.014 -2.348 16.579 1.00 97.62 125 PRO A N 1
ATOM 1009 C CA . PRO A 1 125 ? 10.606 -1.568 17.749 1.00 97.62 125 PRO A CA 1
ATOM 1010 C C . PRO A 1 125 ? 9.627 -0.435 17.425 1.00 97.62 125 PRO A C 1
ATOM 1012 O O . PRO A 1 125 ? 8.705 -0.191 18.196 1.00 97.62 125 PRO A O 1
ATOM 1015 N N . VAL A 1 126 ? 9.786 0.234 16.275 1.00 97.44 126 VAL A N 1
ATOM 1016 C CA . VAL A 1 126 ? 8.867 1.300 15.840 1.00 97.44 126 VAL A CA 1
ATOM 1017 C C . VAL A 1 126 ? 7.472 0.736 15.571 1.00 97.44 126 VAL A C 1
ATOM 1019 O O . VAL A 1 126 ? 6.475 1.315 16.000 1.00 97.44 126 VAL A O 1
ATOM 1022 N N . ILE A 1 127 ? 7.388 -0.410 14.891 1.00 97.38 127 ILE A N 1
ATOM 1023 C CA . ILE A 1 127 ? 6.106 -1.061 14.595 1.00 97.38 127 ILE A CA 1
ATOM 1024 C C . ILE A 1 127 ? 5.447 -1.610 15.867 1.00 97.38 127 ILE A C 1
ATOM 1026 O O . ILE A 1 127 ? 4.234 -1.478 16.047 1.00 97.38 127 ILE A O 1
ATOM 1030 N N . GLU A 1 128 ? 6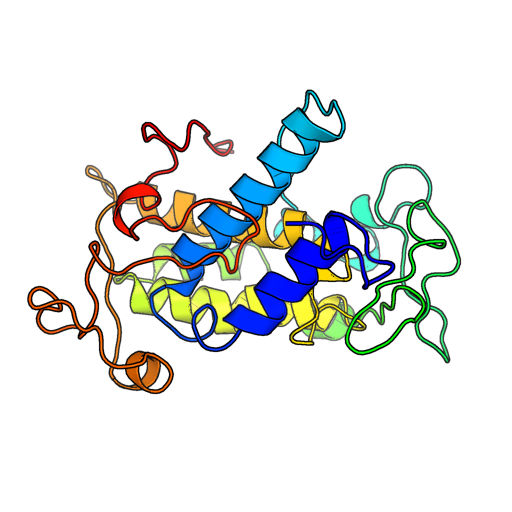.222 -2.216 16.764 1.00 96.25 128 GLU A N 1
ATOM 1031 C CA . GLU A 1 128 ? 5.717 -2.727 18.039 1.00 96.25 128 GLU A CA 1
ATOM 1032 C C . GLU A 1 128 ? 5.174 -1.611 18.931 1.00 96.25 128 GLU A C 1
ATOM 1034 O O . GLU A 1 128 ? 4.068 -1.763 19.470 1.00 96.25 128 GLU A O 1
ATOM 1039 N N . ASP A 1 129 ? 5.908 -0.496 19.031 1.00 96.94 129 ASP A N 1
ATOM 1040 C CA . ASP A 1 129 ? 5.481 0.697 19.756 1.00 96.94 129 ASP A CA 1
ATOM 1041 C C . ASP A 1 129 ? 4.172 1.231 19.175 1.00 96.94 129 ASP A C 1
ATOM 1043 O O . ASP A 1 129 ? 3.182 1.269 19.902 1.00 96.94 129 ASP A O 1
ATOM 1047 N N . LEU A 1 130 ? 4.109 1.488 17.861 1.00 96.69 130 LEU A N 1
ATOM 1048 C CA . LEU A 1 130 ? 2.909 1.979 17.171 1.00 96.69 130 LEU A CA 1
ATOM 1049 C C . LEU A 1 130 ? 1.666 1.132 17.472 1.00 96.69 130 LEU A C 1
ATOM 1051 O O . LEU A 1 130 ? 0.617 1.653 17.851 1.00 96.69 130 LEU A O 1
ATOM 1055 N N . ILE A 1 131 ? 1.766 -0.191 17.314 1.00 95.19 131 ILE A N 1
ATOM 1056 C CA . ILE A 1 131 ? 0.619 -1.076 17.544 1.00 95.19 131 ILE A CA 1
ATOM 1057 C C . ILE A 1 131 ? 0.267 -1.098 19.058 1.00 95.19 131 ILE A C 1
ATOM 1059 O O . ILE A 1 131 ? -0.855 -1.458 19.415 1.00 95.19 131 ILE A O 1
ATOM 1063 N N . SER A 1 132 ? 1.212 -0.832 19.972 1.00 95.06 132 SER A N 1
ATOM 1064 C CA . SER A 1 132 ? 1.025 -1.040 21.425 1.00 95.06 132 SER A CA 1
ATOM 1065 C C . SER A 1 132 ? 0.542 0.206 22.148 1.00 95.06 132 SER A C 1
ATOM 1067 O O . SER A 1 132 ? -0.239 0.096 23.096 1.00 95.06 132 SER A O 1
ATOM 1069 N N . SER A 1 133 ? 0.986 1.370 21.683 1.00 95.19 133 SER A N 1
ATOM 1070 C CA . SER A 1 133 ? 0.723 2.665 22.289 1.00 95.19 133 SER A CA 1
ATOM 1071 C C . SER A 1 133 ? -0.592 3.271 21.802 1.00 95.19 133 SER A C 1
ATOM 1073 O O . SER A 1 133 ? -1.271 3.930 22.591 1.00 95.19 133 SER A O 1
ATOM 1075 N N . ALA A 1 134 ? -0.997 2.994 20.556 1.00 95.88 134 ALA A N 1
ATOM 1076 C CA . ALA A 1 134 ? -2.220 3.534 19.971 1.00 95.88 134 ALA A CA 1
ATOM 1077 C C . ALA A 1 134 ? -3.489 2.988 20.651 1.00 95.88 134 ALA A C 1
ATOM 1079 O O . ALA A 1 134 ? -3.806 1.788 20.605 1.00 95.88 134 ALA A O 1
ATOM 1080 N N . LYS A 1 135 ? -4.249 3.891 21.277 1.00 93.81 135 LYS A N 1
ATOM 1081 C CA . LYS A 1 135 ? -5.456 3.580 22.049 1.00 93.81 135 LYS A CA 1
ATOM 1082 C C . LYS A 1 135 ? -6.710 3.637 21.198 1.00 93.81 135 LYS A C 1
ATOM 1084 O O . LY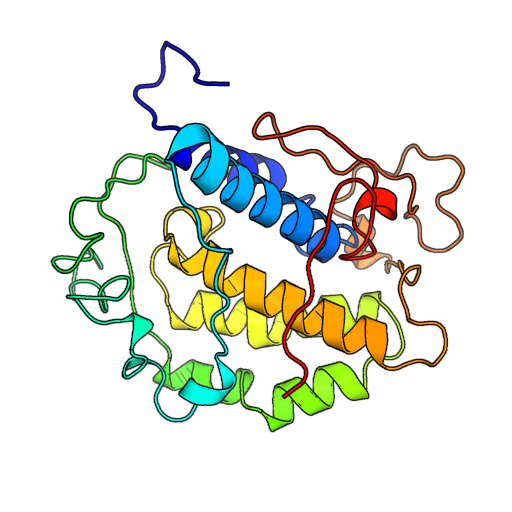S A 1 135 ? -7.589 2.803 21.431 1.00 93.81 135 LYS A O 1
ATOM 1089 N N . THR A 1 136 ? -6.773 4.560 20.242 1.00 94.62 136 THR A N 1
ATOM 1090 C CA . THR A 1 136 ? -7.908 4.742 19.326 1.00 94.62 136 THR A CA 1
ATOM 1091 C C . THR A 1 136 ? -7.543 4.382 17.888 1.00 94.62 136 THR A C 1
ATOM 1093 O O . THR A 1 136 ? -6.363 4.223 17.558 1.00 94.62 136 THR A O 1
ATOM 1096 N N . TYR A 1 137 ? -8.558 4.234 17.032 1.00 95.25 137 TYR A N 1
ATOM 1097 C CA . TYR A 1 137 ? -8.345 3.976 15.611 1.00 95.25 137 TYR A CA 1
ATOM 1098 C C . TYR A 1 137 ? -7.643 5.164 14.946 1.00 95.25 137 TYR A C 1
ATOM 1100 O O . TYR A 1 137 ? -6.667 4.961 14.230 1.00 95.25 137 TYR A O 1
ATOM 1108 N N . HIS A 1 138 ? -8.056 6.394 15.255 1.00 94.69 138 HIS A N 1
ATOM 1109 C CA . HIS A 1 138 ? -7.428 7.615 14.766 1.00 94.69 138 HIS A CA 1
ATOM 1110 C C . HIS A 1 138 ? -5.931 7.668 15.107 1.00 94.69 138 HIS A C 1
ATOM 1112 O O . HIS A 1 138 ? -5.120 7.901 14.210 1.00 94.69 138 HIS A O 1
ATOM 1118 N N . GLU A 1 139 ? -5.553 7.415 16.368 1.00 95.88 139 GLU A N 1
ATOM 1119 C CA . GLU A 1 139 ? -4.145 7.399 16.795 1.00 95.88 139 GLU A CA 1
ATOM 1120 C C . GLU A 1 139 ? -3.336 6.360 16.007 1.00 95.88 139 GLU A C 1
ATOM 1122 O O . GLU A 1 139 ? -2.257 6.669 15.497 1.00 95.88 139 GLU A O 1
ATOM 1127 N N . PHE A 1 140 ? -3.877 5.144 15.863 1.00 97.69 140 PHE A N 1
ATOM 1128 C CA . PHE A 1 140 ? -3.217 4.067 15.129 1.00 97.69 140 PHE A CA 1
ATOM 1129 C C . PHE A 1 140 ? -3.070 4.399 13.642 1.00 97.69 140 PHE A C 1
ATOM 1131 O O . PHE A 1 140 ? -1.961 4.383 13.110 1.00 97.69 140 PHE A O 1
ATOM 1138 N N . ARG A 1 141 ? -4.179 4.740 12.977 1.00 97.25 141 ARG A N 1
ATOM 1139 C CA . ARG A 1 141 ? -4.241 5.081 11.553 1.00 97.25 141 ARG A CA 1
ATOM 1140 C C . ARG A 1 141 ? -3.293 6.231 11.223 1.00 97.25 141 ARG A C 1
ATOM 1142 O O . ARG A 1 141 ? -2.481 6.107 10.310 1.00 97.25 141 ARG A O 1
ATOM 1149 N N . ARG A 1 142 ? -3.342 7.326 11.988 1.00 96.12 142 ARG A N 1
ATOM 1150 C CA . ARG A 1 142 ? -2.480 8.494 11.763 1.00 96.12 142 ARG A CA 1
ATOM 1151 C C . ARG A 1 142 ? -1.006 8.161 11.981 1.00 96.12 142 ARG A C 1
ATOM 1153 O O . ARG A 1 142 ? -0.174 8.580 11.175 1.00 96.12 142 ARG A O 1
ATOM 1160 N N . GLY A 1 143 ? -0.687 7.418 13.043 1.00 97.69 143 GLY A N 1
ATOM 1161 C CA . GLY A 1 143 ? 0.678 6.979 13.339 1.00 97.69 143 GLY A CA 1
ATOM 1162 C C . GLY A 1 143 ? 1.240 6.045 12.265 1.00 97.69 143 GLY A C 1
ATOM 1163 O O . GLY A 1 143 ? 2.397 6.186 11.873 1.00 97.69 143 GLY A O 1
ATOM 1164 N N . LEU A 1 144 ? 0.407 5.149 11.733 1.00 98.38 144 LEU A N 1
ATOM 1165 C CA . LEU A 1 144 ? 0.751 4.254 10.632 1.00 98.38 144 LEU A CA 1
ATOM 1166 C C . LEU A 1 144 ? 0.997 5.035 9.335 1.00 98.38 144 LEU A C 1
ATOM 1168 O O . LEU A 1 144 ? 2.076 4.907 8.758 1.00 98.38 144 LEU A O 1
ATOM 1172 N N . GLU A 1 145 ? 0.047 5.885 8.927 1.00 97.31 145 GLU A N 1
ATOM 1173 C CA . GLU A 1 145 ? 0.118 6.690 7.697 1.00 97.31 145 GLU A CA 1
ATOM 1174 C C . GLU A 1 145 ? 1.287 7.679 7.690 1.00 97.31 145 GLU A C 1
ATOM 1176 O O . GLU A 1 145 ? 2.018 7.759 6.703 1.00 97.31 145 GLU A O 1
ATOM 1181 N N . SER A 1 146 ? 1.464 8.434 8.780 1.00 96.00 146 SER A N 1
ATOM 1182 C CA . SER A 1 146 ? 2.516 9.458 8.899 1.00 96.00 146 SER A CA 1
ATOM 1183 C C . SER A 1 146 ? 3.883 8.872 9.253 1.00 96.00 146 SER A C 1
ATOM 1185 O O . SER A 1 146 ? 4.896 9.564 9.133 1.00 96.00 146 SER A O 1
ATOM 1187 N N . GLY A 1 147 ? 3.901 7.624 9.719 1.00 97.12 147 GLY A N 1
ATOM 1188 C CA . GLY A 1 147 ? 5.093 6.861 10.041 1.00 97.12 147 GLY A CA 1
ATOM 1189 C C . GLY A 1 147 ? 5.443 5.878 8.919 1.00 97.12 147 GLY A C 1
ATOM 1190 O O . GLY A 1 147 ? 5.700 6.309 7.793 1.00 97.12 147 GLY A O 1
ATOM 1191 N N . PRO A 1 148 ? 5.526 4.569 9.209 1.00 98.06 148 PRO A N 1
ATOM 1192 C CA . PRO A 1 148 ? 6.148 3.586 8.321 1.00 98.06 148 PRO A CA 1
ATOM 1193 C C . PRO A 1 148 ? 5.523 3.518 6.919 1.00 98.06 148 PRO A C 1
ATOM 1195 O O . PRO A 1 148 ? 6.265 3.308 5.965 1.00 98.06 148 PRO A O 1
ATOM 1198 N N . HIS A 1 149 ? 4.217 3.767 6.756 1.00 98.62 149 HIS A N 1
ATOM 1199 C CA . HIS A 1 149 ? 3.583 3.888 5.433 1.00 98.62 149 HIS A CA 1
ATOM 1200 C C . HIS A 1 149 ? 4.292 4.939 4.565 1.00 98.62 149 HIS A C 1
ATOM 1202 O O . HIS A 1 149 ? 4.905 4.620 3.545 1.00 98.62 149 HIS A O 1
ATOM 1208 N N . LYS A 1 150 ? 4.298 6.197 5.024 1.00 98.12 150 LYS A N 1
ATOM 1209 C CA . LYS A 1 150 ? 4.952 7.313 4.333 1.00 98.12 150 LYS A CA 1
ATOM 1210 C C . LYS A 1 150 ? 6.430 7.030 4.065 1.00 98.12 150 LYS A C 1
ATOM 1212 O O . LYS A 1 150 ? 6.926 7.335 2.982 1.00 98.12 150 LYS A O 1
ATOM 1217 N N . TRP A 1 151 ? 7.143 6.476 5.042 1.00 98.00 151 TRP A N 1
ATOM 1218 C CA . TRP A 1 151 ? 8.588 6.278 4.926 1.00 98.00 151 TRP A CA 1
ATOM 1219 C C . TRP A 1 151 ? 8.980 5.148 3.975 1.00 98.00 151 TRP A C 1
ATOM 1221 O O . TRP A 1 151 ? 10.032 5.245 3.351 1.00 98.00 151 TRP A O 1
ATOM 1231 N N . ILE A 1 152 ? 8.133 4.134 3.781 1.00 98.38 152 ILE A N 1
ATOM 1232 C CA . ILE A 1 152 ? 8.345 3.134 2.728 1.00 98.38 152 ILE A CA 1
ATOM 1233 C C . ILE A 1 152 ? 8.065 3.718 1.345 1.00 98.38 152 ILE A C 1
ATOM 1235 O O . ILE A 1 152 ? 8.889 3.536 0.447 1.00 98.38 152 ILE A O 1
ATOM 1239 N N . HIS A 1 153 ? 6.981 4.485 1.181 1.00 98.62 153 HIS A N 1
ATOM 1240 C CA . HIS A 1 153 ? 6.715 5.196 -0.074 1.00 98.62 153 HIS A CA 1
ATOM 1241 C C . HIS A 1 153 ? 7.891 6.102 -0.477 1.00 98.62 153 HIS A C 1
ATOM 1243 O O . HIS A 1 153 ? 8.360 6.058 -1.615 1.00 98.62 153 HIS A O 1
ATOM 1249 N N . LEU A 1 154 ? 8.424 6.876 0.475 1.00 98.31 154 LEU A N 1
ATOM 1250 C CA . LEU A 1 154 ? 9.608 7.714 0.257 1.00 98.31 154 LEU A CA 1
ATOM 1251 C C . LEU A 1 154 ? 10.890 6.893 0.070 1.00 98.31 154 LEU A C 1
ATOM 1253 O O . LEU A 1 154 ? 11.754 7.298 -0.702 1.00 98.31 154 LEU A O 1
ATOM 1257 N N . GLY A 1 155 ? 11.017 5.756 0.757 1.00 98.00 155 GLY A N 1
ATOM 1258 C CA . GLY A 1 155 ? 12.172 4.863 0.674 1.00 98.00 155 GLY A CA 1
ATOM 1259 C C . GLY A 1 155 ? 12.332 4.204 -0.696 1.00 98.00 155 GLY A C 1
ATOM 1260 O O . GLY A 1 155 ? 13.461 4.053 -1.152 1.00 98.00 155 GLY A O 1
ATOM 1261 N N . ILE A 1 156 ? 11.233 3.875 -1.382 1.00 98.31 156 ILE A N 1
ATOM 1262 C CA . ILE A 1 156 ? 11.268 3.366 -2.765 1.00 98.31 156 ILE A CA 1
ATOM 1263 C C . ILE A 1 156 ? 11.524 4.504 -3.769 1.00 98.31 156 ILE A C 1
ATOM 1265 O O . ILE A 1 156 ? 12.252 4.326 -4.749 1.00 98.31 156 ILE A O 1
ATOM 1269 N N . GLY A 1 157 ? 10.948 5.685 -3.525 1.00 98.19 157 GLY A N 1
ATOM 1270 C CA . GLY A 1 157 ? 11.043 6.820 -4.445 1.00 98.19 157 GLY A CA 1
ATOM 1271 C C . GLY A 1 157 ? 10.332 6.561 -5.782 1.00 98.19 157 GLY A C 1
ATOM 1272 O O . GLY A 1 157 ? 9.519 5.647 -5.900 1.00 98.19 157 GLY A O 1
ATOM 1273 N N . GLY A 1 158 ? 10.623 7.380 -6.798 1.00 97.56 158 GLY A N 1
ATOM 1274 C CA . GLY A 1 158 ? 10.015 7.243 -8.129 1.00 97.56 158 GLY A CA 1
ATOM 1275 C C . GLY A 1 158 ? 8.494 7.424 -8.108 1.00 97.56 158 GLY A C 1
ATOM 1276 O O . GLY A 1 158 ? 8.023 8.492 -7.721 1.00 97.56 158 GLY A O 1
ATOM 1277 N N . GLU A 1 159 ? 7.743 6.390 -8.497 1.00 97.88 159 GLU A N 1
ATOM 1278 C CA . GLU A 1 159 ? 6.269 6.403 -8.471 1.00 97.88 159 GLU A CA 1
ATOM 1279 C C . GLU A 1 159 ? 5.699 6.484 -7.050 1.00 97.88 159 GLU A C 1
ATOM 1281 O O . GLU A 1 159 ? 4.739 7.215 -6.787 1.00 97.88 159 GLU A O 1
ATOM 1286 N N . MET A 1 160 ? 6.303 5.739 -6.120 1.00 98.31 160 MET A N 1
ATOM 1287 C CA . MET A 1 160 ? 5.751 5.471 -4.793 1.00 98.31 160 MET A CA 1
ATOM 1288 C C . MET A 1 160 ? 5.451 6.711 -3.933 1.00 98.31 160 MET A C 1
ATOM 1290 O O . MET A 1 160 ? 4.430 6.688 -3.257 1.00 98.31 160 MET A O 1
ATOM 1294 N N . PRO A 1 161 ? 6.228 7.808 -3.922 1.00 97.75 161 PRO A N 1
ATOM 1295 C CA . PRO A 1 161 ? 5.889 8.998 -3.138 1.00 97.75 161 PRO A CA 1
ATOM 1296 C C . PRO A 1 161 ? 4.827 9.908 -3.783 1.00 97.75 161 PRO A C 1
ATOM 1298 O O . PRO A 1 161 ? 4.583 11.004 -3.275 1.00 97.75 161 PRO A O 1
ATOM 1301 N N . THR A 1 162 ? 4.219 9.508 -4.903 1.00 97.00 162 THR A N 1
ATOM 1302 C CA . THR A 1 162 ? 3.233 10.313 -5.641 1.00 97.00 162 THR A CA 1
ATOM 1303 C C . THR A 1 162 ? 1.811 9.752 -5.494 1.00 97.00 162 THR A C 1
ATOM 1305 O O . THR A 1 162 ? 1.643 8.591 -5.122 1.00 97.00 162 THR A O 1
ATOM 1308 N N . PRO A 1 163 ? 0.755 10.513 -5.848 1.00 95.31 163 PRO A N 1
ATOM 1309 C CA . PRO A 1 163 ? -0.599 9.962 -5.965 1.00 95.31 163 PRO A CA 1
ATOM 1310 C C . PRO A 1 163 ? -0.719 8.798 -6.964 1.00 95.31 163 PRO A C 1
ATOM 1312 O O . PRO A 1 163 ? -1.663 8.014 -6.885 1.00 95.31 163 PRO A O 1
ATOM 1315 N N . GLY A 1 164 ? 0.231 8.681 -7.897 1.00 96.31 164 GLY A N 1
ATOM 1316 C CA . GLY A 1 164 ? 0.359 7.569 -8.832 1.00 96.31 164 GLY A CA 1
ATOM 1317 C C . GLY A 1 164 ? 1.141 6.383 -8.267 1.00 96.31 164 GLY A C 1
ATOM 1318 O O . GLY A 1 164 ? 1.612 5.576 -9.051 1.00 96.31 164 GLY A O 1
ATOM 1319 N N . SER A 1 165 ? 1.301 6.252 -6.947 1.00 98.38 165 SER A N 1
ATOM 1320 C CA . SER A 1 165 ? 2.086 5.184 -6.304 1.00 98.38 165 SER A CA 1
ATOM 1321 C C . SER A 1 165 ? 1.716 3.771 -6.763 1.00 98.38 165 SER A C 1
ATOM 1323 O O . SER A 1 165 ? 2.598 2.930 -6.919 1.00 98.38 165 SER A O 1
ATOM 1325 N N . THR A 1 166 ? 0.441 3.522 -7.076 1.00 97.75 166 THR A N 1
ATOM 1326 C CA . THR A 1 166 ? -0.021 2.248 -7.648 1.00 97.75 166 THR A CA 1
ATOM 1327 C C . THR A 1 166 ? 0.561 1.959 -9.043 1.00 97.75 166 THR A C 1
ATOM 1329 O O . THR A 1 166 ? 0.451 0.836 -9.519 1.00 97.75 166 THR A O 1
ATOM 1332 N N . ASN A 1 167 ? 1.215 2.906 -9.725 1.00 98.19 167 ASN A N 1
ATOM 1333 C CA . ASN A 1 167 ? 1.987 2.610 -10.938 1.00 98.19 167 ASN A CA 1
ATOM 1334 C C . ASN A 1 167 ? 3.054 1.535 -10.679 1.00 98.19 167 ASN A C 1
ATOM 1336 O O . ASN A 1 167 ? 3.353 0.768 -11.590 1.00 98.19 167 ASN A O 1
ATOM 1340 N N . ASP A 1 168 ? 3.596 1.456 -9.459 1.00 98.56 168 ASP A N 1
ATOM 1341 C CA . ASP A 1 168 ? 4.531 0.411 -9.049 1.00 98.56 168 ASP A CA 1
ATOM 1342 C C . ASP A 1 168 ? 3.791 -0.770 -8.389 1.00 98.56 168 ASP A C 1
ATOM 1344 O O . ASP A 1 168 ? 3.207 -0.597 -7.316 1.00 98.56 168 ASP A O 1
ATOM 1348 N N . PRO A 1 169 ? 3.835 -1.992 -8.960 1.00 98.12 169 PRO A N 1
ATOM 1349 C CA . PRO A 1 169 ? 3.185 -3.172 -8.382 1.00 98.12 169 PRO A CA 1
ATOM 1350 C C . PRO A 1 169 ? 3.623 -3.527 -6.956 1.00 98.12 169 PRO A C 1
ATOM 1352 O O . PRO A 1 169 ? 2.888 -4.224 -6.252 1.00 98.12 169 PRO A O 1
ATOM 1355 N N . ILE A 1 170 ? 4.775 -3.027 -6.487 1.00 98.31 170 ILE A N 1
ATOM 1356 C CA . ILE A 1 170 ? 5.188 -3.190 -5.086 1.00 98.31 170 ILE A CA 1
ATOM 1357 C C . ILE A 1 170 ? 4.205 -2.532 -4.100 1.00 98.31 170 ILE A C 1
ATOM 1359 O O . ILE A 1 170 ? 4.144 -2.935 -2.937 1.00 98.31 170 ILE A O 1
ATOM 1363 N N . PHE A 1 171 ? 3.396 -1.569 -4.565 1.00 98.81 171 PHE A N 1
ATOM 1364 C CA . PHE A 1 171 ? 2.314 -0.935 -3.812 1.00 98.81 171 PHE A CA 1
ATOM 1365 C C . PHE A 1 171 ? 1.414 -1.967 -3.128 1.00 98.81 171 PHE A C 1
ATOM 1367 O O . PHE A 1 171 ? 1.092 -1.827 -1.951 1.00 98.81 171 PHE A O 1
ATOM 1374 N N . PHE A 1 172 ? 1.029 -3.033 -3.831 1.00 98.75 172 PHE A N 1
ATOM 1375 C CA . PHE A 1 172 ? 0.072 -4.000 -3.294 1.00 98.75 172 PHE A CA 1
ATOM 1376 C C . PHE A 1 172 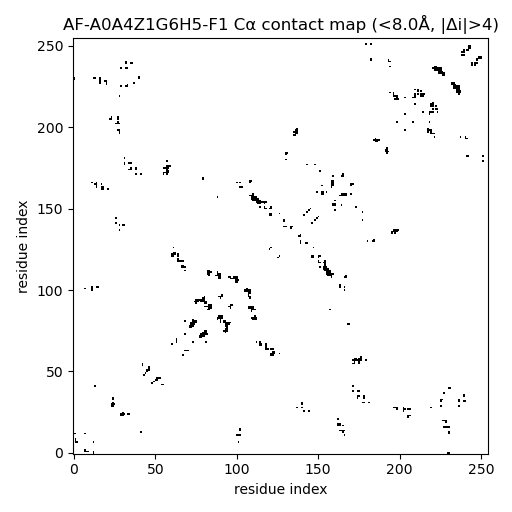? 0.670 -4.834 -2.159 1.00 98.75 172 PHE A C 1
ATOM 1378 O O . PHE A 1 172 ? 0.007 -5.048 -1.146 1.00 98.75 172 PHE A O 1
ATOM 1385 N N . LEU A 1 173 ? 1.948 -5.215 -2.263 1.00 98.56 173 LEU A N 1
ATOM 1386 C CA . LEU A 1 173 ? 2.667 -5.880 -1.170 1.00 98.56 173 LEU A CA 1
ATOM 1387 C C . LEU A 1 173 ? 2.887 -4.928 0.010 1.00 98.56 173 LEU A C 1
ATOM 1389 O O . LEU A 1 173 ? 2.850 -5.358 1.168 1.00 98.56 173 LEU A O 1
ATOM 1393 N N . HIS A 1 174 ? 3.107 -3.640 -0.280 1.00 98.75 174 HIS A N 1
ATOM 1394 C CA . HIS A 1 174 ? 3.207 -2.614 0.744 1.00 98.75 174 HIS A CA 1
ATOM 1395 C C . HIS A 1 174 ? 1.878 -2.496 1.522 1.00 98.75 174 HIS A C 1
ATOM 1397 O O . HIS A 1 174 ? 1.820 -2.674 2.740 1.00 98.75 174 HIS A O 1
ATOM 1403 N N . HIS A 1 175 ? 0.767 -2.290 0.822 1.00 98.88 175 HIS A N 1
ATOM 1404 C CA . HIS A 1 175 ? -0.533 -2.120 1.465 1.00 98.88 175 HIS A CA 1
ATOM 1405 C C . HIS A 1 175 ? -1.079 -3.404 2.104 1.00 98.88 175 HIS A C 1
ATOM 1407 O O . HIS A 1 175 ? -1.777 -3.307 3.109 1.00 98.88 175 HIS A O 1
ATOM 1413 N N . ALA A 1 176 ? -0.693 -4.595 1.637 1.00 98.81 176 ALA A N 1
ATOM 1414 C CA . ALA A 1 176 ? -0.979 -5.844 2.348 1.00 98.81 176 ALA A CA 1
ATOM 1415 C C . ALA A 1 176 ? -0.271 -5.911 3.716 1.00 98.81 176 ALA A C 1
ATOM 1417 O O . ALA A 1 176 ? -0.840 -6.388 4.696 1.00 98.81 176 ALA A O 1
ATOM 1418 N N . GLN A 1 177 ? 0.945 -5.369 3.845 1.00 98.62 177 GLN A N 1
ATOM 1419 C CA . GLN A 1 177 ? 1.589 -5.247 5.157 1.00 98.62 177 GLN A CA 1
ATOM 1420 C C . GLN A 1 177 ? 0.924 -4.154 6.007 1.00 98.62 177 GLN A C 1
ATOM 1422 O O . GLN A 1 177 ? 0.734 -4.374 7.200 1.00 98.62 177 GLN A O 1
ATOM 1427 N N . ILE A 1 178 ? 0.511 -3.014 5.437 1.00 98.81 178 ILE A N 1
ATOM 1428 C CA . ILE A 1 178 ? -0.297 -2.010 6.165 1.00 98.81 178 ILE A CA 1
ATOM 1429 C C . ILE A 1 178 ? -1.563 -2.658 6.740 1.00 98.81 178 ILE A C 1
ATOM 1431 O O . ILE A 1 178 ? -1.847 -2.517 7.934 1.00 98.81 178 ILE A O 1
ATOM 1435 N N . ASP A 1 179 ? -2.274 -3.425 5.917 1.00 98.81 179 ASP A N 1
ATOM 1436 C CA . ASP A 1 179 ? -3.467 -4.160 6.319 1.00 98.81 179 ASP A CA 1
ATOM 1437 C C . ASP A 1 179 ? -3.170 -5.198 7.412 1.00 98.81 179 ASP A C 1
ATOM 1439 O O . ASP A 1 179 ? -3.885 -5.277 8.413 1.00 98.81 179 ASP A O 1
ATOM 1443 N N . ARG A 1 180 ? -2.056 -5.930 7.293 1.00 98.31 180 ARG A N 1
ATOM 1444 C CA . ARG A 1 180 ? -1.576 -6.845 8.335 1.00 98.31 180 ARG A CA 1
ATOM 1445 C 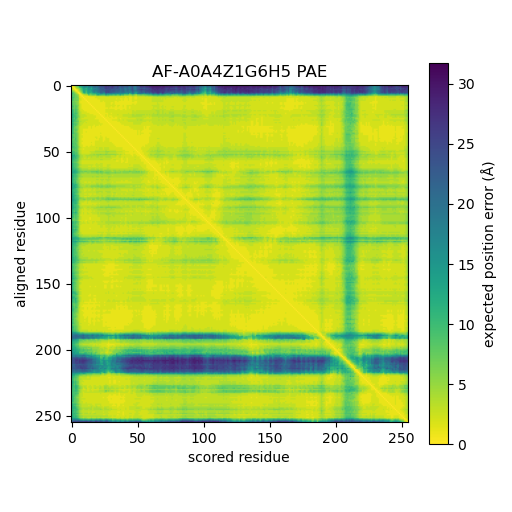C . ARG A 1 180 ? -1.328 -6.141 9.663 1.00 98.31 180 ARG A C 1
ATOM 1447 O O . ARG A 1 180 ? -1.699 -6.673 10.710 1.00 98.31 180 ARG A O 1
ATOM 1454 N N . LEU A 1 181 ? -0.696 -4.968 9.662 1.00 98.06 181 LEU A N 1
ATOM 1455 C CA . LEU A 1 181 ? -0.444 -4.217 10.895 1.00 98.06 181 LEU A CA 1
ATOM 1456 C C . LEU A 1 181 ? -1.756 -3.740 11.530 1.00 98.06 181 LEU A C 1
ATOM 1458 O O . LEU A 1 181 ? -1.903 -3.831 12.753 1.00 98.06 181 LEU A O 1
ATOM 1462 N N . TRP A 1 182 ? -2.726 -3.309 10.719 1.00 98.25 182 TRP A N 1
ATOM 1463 C CA . TRP A 1 182 ? -4.066 -2.978 11.202 1.00 98.25 182 TRP A CA 1
ATOM 1464 C C . TRP A 1 182 ? -4.777 -4.199 11.787 1.00 98.25 182 TRP A C 1
ATOM 1466 O O . TRP A 1 182 ? -5.255 -4.139 12.920 1.00 98.25 182 TRP A O 1
ATOM 1476 N N . TRP A 1 183 ? -4.744 -5.338 11.094 1.00 97.12 183 TRP A N 1
ATOM 1477 C CA . TRP A 1 183 ? -5.267 -6.609 11.591 1.00 97.12 183 TRP A CA 1
ATOM 1478 C C . TRP A 1 183 ? -4.638 -6.999 12.942 1.00 97.12 183 TRP A C 1
ATOM 1480 O O . TRP A 1 183 ? -5.364 -7.331 13.884 1.00 97.12 183 TRP A O 1
ATOM 1490 N N . LYS A 1 184 ? -3.309 -6.874 13.103 1.00 95.75 184 LYS A N 1
ATOM 1491 C CA . LYS A 1 184 ? -2.614 -7.131 14.384 1.00 95.75 184 LYS A CA 1
ATOM 1492 C C . LYS A 1 184 ? -3.085 -6.184 15.490 1.00 95.75 184 LYS A C 1
ATOM 1494 O O . LYS A 1 184 ? -3.296 -6.622 16.621 1.00 95.75 184 LYS A O 1
ATOM 1499 N N . TRP A 1 185 ? -3.255 -4.895 15.186 1.00 96.38 185 TRP A N 1
ATOM 1500 C CA . TRP A 1 185 ? -3.779 -3.921 16.147 1.00 96.38 185 TRP A CA 1
ATOM 1501 C C . TRP A 1 185 ? -5.212 -4.262 16.569 1.00 96.38 185 TRP A C 1
ATOM 1503 O O . TRP A 1 185 ? -5.519 -4.246 17.765 1.00 96.38 185 TRP A O 1
ATOM 1513 N N . GLN A 1 186 ? -6.059 -4.670 15.619 1.00 95.62 186 GLN A N 1
ATOM 1514 C CA . GLN A 1 186 ? -7.436 -5.069 15.894 1.00 95.62 186 GLN A CA 1
ATOM 1515 C C . GLN A 1 186 ? -7.536 -6.273 16.832 1.00 95.62 186 GLN A C 1
ATOM 1517 O O . GLN A 1 186 ? -8.428 -6.308 17.676 1.00 95.62 186 GLN A O 1
ATOM 1522 N N . HIS A 1 187 ? -6.600 -7.218 16.756 1.00 92.75 187 HIS A N 1
ATOM 1523 C CA . HIS A 1 187 ? -6.617 -8.449 17.553 1.00 92.75 187 HIS A CA 1
ATOM 1524 C C . HIS A 1 187 ? -5.952 -8.325 18.938 1.00 92.75 187 HIS A C 1
ATOM 1526 O O . HIS A 1 187 ? -5.877 -9.301 19.680 1.00 92.75 187 HIS A O 1
ATOM 1532 N N . ARG A 1 188 ? -5.509 -7.129 19.352 1.00 87.81 188 ARG A N 1
ATOM 1533 C CA . ARG A 1 188 ? -4.883 -6.911 20.675 1.00 87.81 188 ARG A CA 1
ATOM 1534 C C . ARG A 1 188 ? -5.838 -6.973 21.874 1.00 87.81 188 ARG A C 1
ATOM 1536 O O . ARG A 1 188 ? -5.374 -6.953 23.015 1.00 87.81 188 ARG A O 1
ATOM 1543 N N . LYS A 1 189 ? -7.156 -6.954 21.662 1.00 80.88 189 LYS A N 1
ATOM 1544 C CA . LYS A 1 189 ? -8.165 -6.926 22.737 1.00 80.88 189 LYS A CA 1
ATOM 1545 C C . LYS A 1 189 ? -9.014 -8.204 22.720 1.00 80.88 189 LYS A C 1
ATOM 1547 O O . LYS A 1 189 ? -9.296 -8.694 21.633 1.00 80.88 189 LYS A O 1
ATOM 1552 N N . PRO A 1 190 ? -9.488 -8.702 23.884 1.00 62.03 190 PRO A N 1
ATOM 1553 C CA . PRO A 1 190 ? -10.282 -9.937 23.974 1.00 62.03 190 PRO A CA 1
ATOM 1554 C C . PRO A 1 190 ? -11.550 -9.981 23.104 1.00 62.03 190 PRO A C 1
ATOM 1556 O O . PRO A 1 190 ? -11.968 -11.064 22.720 1.00 62.03 190 PRO A O 1
ATOM 1559 N N . ASN A 1 191 ? -12.127 -8.823 22.759 1.00 71.44 191 ASN A N 1
ATOM 1560 C CA . ASN A 1 191 ? -13.294 -8.701 21.868 1.00 71.44 191 ASN A CA 1
ATOM 1561 C C . ASN A 1 191 ? -12.947 -8.054 20.511 1.00 71.44 191 ASN A C 1
ATOM 1563 O O . ASN A 1 191 ? -13.834 -7.651 19.763 1.00 71.44 191 ASN A O 1
ATOM 1567 N N . GLY A 1 192 ? -11.652 -7.918 20.219 1.00 77.69 192 GLY A N 1
ATOM 1568 C CA . GLY A 1 192 ? -11.132 -7.187 19.073 1.00 77.69 192 GLY A CA 1
ATOM 1569 C C . GLY A 1 192 ? -11.408 -5.679 19.117 1.00 77.69 192 GLY A C 1
ATOM 1570 O O . GLY A 1 192 ? -12.091 -5.161 19.997 1.00 77.69 192 GLY A O 1
ATOM 1571 N N . ARG A 1 193 ? -10.854 -4.970 18.135 1.00 88.50 193 ARG A N 1
ATOM 1572 C CA . ARG A 1 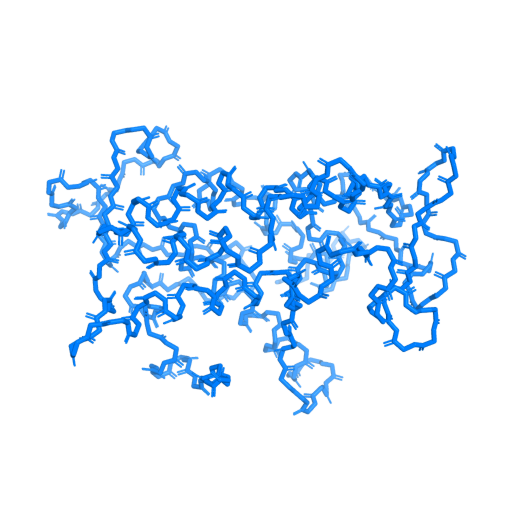193 ? -11.150 -3.564 17.805 1.00 88.50 193 ARG A CA 1
ATOM 1573 C C . ARG A 1 193 ? -11.841 -3.466 16.443 1.00 88.50 193 ARG A C 1
ATOM 1575 O O . ARG A 1 193 ? -11.621 -2.539 15.671 1.00 88.50 193 ARG A O 1
ATOM 1582 N N . LEU A 1 194 ? -12.648 -4.476 16.115 1.00 91.06 194 LEU A N 1
ATOM 1583 C CA . LEU A 1 194 ? -13.279 -4.650 14.799 1.00 91.06 194 LEU A CA 1
ATOM 1584 C C . LEU A 1 194 ? -14.383 -3.624 14.513 1.00 91.06 194 LEU A C 1
ATOM 1586 O O . LEU A 1 194 ? -14.977 -3.640 13.446 1.00 91.06 194 LEU A O 1
ATOM 1590 N N . ARG A 1 195 ? -14.696 -2.750 15.471 1.00 92.25 195 ARG A N 1
ATOM 1591 C CA . ARG A 1 195 ? -15.646 -1.647 15.298 1.00 92.25 195 ARG A CA 1
ATOM 1592 C C . ARG A 1 195 ? -15.058 -0.299 15.716 1.00 92.25 195 ARG A C 1
ATOM 1594 O O . ARG A 1 195 ? -15.786 0.687 15.713 1.00 92.25 195 ARG A O 1
ATOM 1601 N N . ASP A 1 196 ? -13.771 -0.255 16.072 1.00 93.50 196 ASP A N 1
ATOM 1602 C CA . ASP A 1 196 ? -13.090 0.999 16.389 1.00 93.50 196 ASP A CA 1
ATOM 1603 C C . ASP A 1 196 ? -12.923 1.776 15.077 1.00 93.50 196 ASP A C 1
ATOM 1605 O O . ASP A 1 196 ? -12.168 1.363 14.196 1.00 93.50 196 ASP A O 1
ATOM 1609 N N . TYR A 1 197 ? -13.662 2.875 14.949 1.00 94.19 197 TYR A N 1
ATOM 1610 C CA . TYR A 1 197 ? -13.640 3.757 13.789 1.00 94.19 197 TYR A CA 1
ATOM 1611 C C . TYR A 1 197 ? -13.990 5.179 14.235 1.00 94.19 197 TYR A C 1
ATOM 1613 O O . TYR A 1 197 ? -15.142 5.490 14.535 1.00 94.19 197 TYR A O 1
ATOM 1621 N N . ASP A 1 198 ? -12.973 6.026 14.343 1.00 92.38 198 ASP A N 1
ATOM 1622 C CA . ASP A 1 198 ? -13.089 7.421 14.754 1.00 92.38 198 ASP A CA 1
ATOM 1623 C C . ASP A 1 198 ? -12.225 8.339 13.879 1.00 92.38 198 ASP A C 1
ATOM 1625 O O . ASP A 1 198 ? -11.339 7.902 13.142 1.00 92.38 198 ASP A O 1
ATOM 1629 N N . ALA A 1 199 ? -12.525 9.632 13.940 1.00 88.75 199 ALA A N 1
ATOM 1630 C CA . ALA A 1 199 ? -11.852 10.688 13.199 1.00 88.75 199 ALA A CA 1
ATOM 1631 C C . ALA A 1 199 ? -11.685 11.911 14.104 1.00 88.75 199 ALA A C 1
ATOM 1633 O O . ALA A 1 199 ? -12.470 12.109 15.035 1.00 88.75 199 ALA A O 1
ATOM 1634 N N . MET A 1 200 ? -10.687 12.742 13.809 1.00 86.88 200 MET A N 1
ATOM 1635 C CA . MET A 1 200 ? -10.542 14.074 14.405 1.00 86.88 200 MET A CA 1
ATOM 1636 C C . MET A 1 200 ? -10.927 15.155 13.392 1.00 86.88 200 MET A C 1
ATOM 1638 O O . MET A 1 200 ? -10.988 14.901 12.193 1.00 86.88 200 MET A O 1
ATOM 1642 N N . GLU A 1 201 ? -11.151 16.388 13.855 1.00 81.69 201 GLU A N 1
ATOM 1643 C CA . GLU A 1 201 ? -11.584 17.516 13.007 1.00 81.69 201 GLU A CA 1
ATOM 1644 C C . GLU A 1 201 ? -10.687 17.725 11.771 1.00 81.69 201 GLU A C 1
ATOM 1646 O O . GLU A 1 201 ? -11.155 18.066 10.687 1.00 81.69 201 GLU A O 1
ATOM 1651 N N . GLU A 1 202 ? -9.386 17.479 11.913 1.00 78.88 202 GLU A N 1
ATOM 1652 C CA . GLU A 1 202 ? -8.418 17.546 10.818 1.00 78.88 202 GLU A CA 1
ATOM 1653 C C . GLU A 1 202 ? -8.634 16.498 9.717 1.00 78.88 202 GLU A C 1
ATOM 1655 O O . GLU A 1 202 ? -8.379 16.808 8.554 1.00 78.88 202 GLU A O 1
ATOM 1660 N N . ASP A 1 203 ? -9.159 15.319 10.055 1.00 79.00 203 ASP A N 1
ATOM 1661 C CA . ASP A 1 203 ? -9.468 14.244 9.104 1.00 79.00 203 ASP A CA 1
ATOM 1662 C C . ASP A 1 203 ? -10.755 14.542 8.311 1.00 79.00 203 ASP A C 1
ATOM 1664 O O . ASP A 1 203 ? -10.989 13.982 7.242 1.00 79.00 203 ASP A O 1
ATOM 1668 N N . LEU A 1 204 ? -11.609 15.439 8.818 1.00 77.25 204 LEU A N 1
ATOM 1669 C CA . LEU A 1 204 ? -12.890 15.787 8.195 1.00 77.25 204 LEU A CA 1
ATOM 1670 C C . LEU A 1 204 ? -12.752 16.836 7.083 1.00 77.25 204 LEU A C 1
ATOM 1672 O O . LEU A 1 204 ? -13.698 17.054 6.332 1.00 77.25 204 LEU A O 1
ATOM 1676 N N . LYS A 1 205 ? -11.589 17.488 6.949 1.00 66.25 205 LYS A N 1
ATOM 1677 C CA . LYS A 1 205 ? -11.382 18.605 6.006 1.00 66.25 205 LYS A CA 1
ATOM 1678 C C . LYS A 1 205 ? -11.470 18.195 4.534 1.00 66.25 205 LYS A C 1
ATOM 1680 O O . LYS A 1 205 ? -11.849 19.020 3.707 1.00 66.25 205 LYS A O 1
ATOM 1685 N N . ASN A 1 206 ? -11.144 16.940 4.227 1.00 60.56 206 ASN A N 1
ATOM 1686 C CA . ASN A 1 206 ? -11.189 16.385 2.870 1.00 60.56 206 ASN A CA 1
ATOM 1687 C C . ASN A 1 206 ? -12.394 15.465 2.637 1.00 60.56 206 ASN A C 1
ATOM 1689 O O . ASN A 1 206 ? -12.675 15.102 1.495 1.00 60.56 206 ASN A O 1
ATOM 1693 N N . ASN A 1 207 ? -13.132 15.124 3.696 1.00 55.38 207 ASN A N 1
ATOM 1694 C CA . ASN A 1 207 ? -14.424 14.479 3.554 1.00 55.38 207 ASN A CA 1
ATOM 1695 C C . ASN A 1 207 ? -15.442 15.546 3.148 1.00 55.38 207 ASN A C 1
ATOM 1697 O O . ASN A 1 207 ? -15.715 16.488 3.895 1.00 55.38 207 ASN A O 1
ATOM 1701 N N . SER A 1 208 ? -16.071 15.381 1.980 1.00 48.47 208 SER A N 1
ATOM 1702 C CA . SER A 1 208 ? -17.421 15.918 1.809 1.00 48.47 208 SER A CA 1
ATOM 1703 C C . SER A 1 208 ? -18.212 15.435 3.021 1.00 48.47 208 SER A C 1
ATOM 1705 O O . SER A 1 208 ? -18.246 14.223 3.232 1.00 48.47 208 SER A O 1
ATOM 1707 N N . LYS A 1 209 ? -18.718 16.358 3.854 1.00 48.06 209 LYS A N 1
ATOM 1708 C CA . LYS A 1 209 ? -19.452 16.053 5.094 1.00 48.06 209 LYS A CA 1
ATOM 1709 C C . LYS A 1 209 ? -20.219 14.743 4.933 1.00 48.06 209 LYS A C 1
ATOM 1711 O O . LYS A 1 209 ? -21.007 14.652 3.994 1.00 48.06 209 LYS A O 1
ATOM 1716 N N . SER A 1 210 ? -19.953 13.758 5.798 1.00 48.16 210 SER A N 1
ATOM 1717 C CA . SER A 1 210 ? -20.741 12.524 5.839 1.00 48.16 210 SER A CA 1
ATOM 1718 C C . SER A 1 210 ? -22.214 12.933 5.819 1.00 48.16 210 SER A C 1
ATOM 1720 O O . SER A 1 210 ? -22.686 13.618 6.725 1.00 48.16 210 SER A O 1
ATOM 1722 N N . GLU A 1 211 ? -22.924 12.594 4.741 1.00 47.41 211 GLU A N 1
ATOM 1723 C CA . GLU A 1 211 ? -24.371 12.814 4.644 1.00 47.41 211 GLU A CA 1
ATOM 1724 C C . GLU A 1 211 ? -25.132 11.810 5.530 1.00 47.41 211 GLU A C 1
ATOM 1726 O O . GLU A 1 211 ? -26.362 11.840 5.589 1.00 47.41 211 GLU A O 1
ATOM 1731 N N . SER A 1 212 ? -24.419 10.920 6.240 1.00 51.66 212 SER A N 1
ATOM 1732 C CA . SER A 1 212 ? -25.033 9.968 7.152 1.00 51.66 212 SER A CA 1
ATOM 1733 C C . SER A 1 212 ? -25.525 10.680 8.414 1.00 51.66 212 SER A C 1
ATOM 1735 O O . SER A 1 212 ? -24.781 11.352 9.135 1.00 51.66 212 SER A O 1
ATOM 1737 N N . SER A 1 213 ? -26.805 10.476 8.724 1.00 48.59 213 SER A N 1
ATOM 1738 C CA . SER A 1 213 ? -27.443 10.922 9.967 1.00 48.59 213 SER A CA 1
ATOM 1739 C C . SER A 1 213 ? -26.925 10.198 11.221 1.00 48.59 213 SER A C 1
ATOM 1741 O O . SER A 1 213 ? -27.419 10.454 12.314 1.00 48.59 213 SER A O 1
ATOM 1743 N N . ASP A 1 214 ? -25.968 9.281 11.057 1.00 55.28 214 ASP A N 1
ATOM 1744 C CA . ASP A 1 214 ? -25.422 8.382 12.080 1.00 55.28 214 ASP A CA 1
ATOM 1745 C C . ASP A 1 214 ? -23.935 8.669 12.381 1.00 55.28 214 ASP A C 1
ATOM 1747 O O . ASP A 1 214 ? -23.246 7.885 13.024 1.00 55.28 214 ASP A O 1
ATOM 1751 N N . SER A 1 215 ? -23.413 9.806 11.912 1.00 59.66 215 SER A N 1
ATOM 1752 C CA . SER A 1 215 ? -21.994 10.195 11.997 1.00 59.66 215 SER A CA 1
ATOM 1753 C C . SER A 1 215 ? -21.483 10.529 13.414 1.00 59.66 215 SER A C 1
ATOM 1755 O O . SER A 1 215 ? -20.321 10.902 13.575 1.00 59.66 215 SER A O 1
ATOM 1757 N N . GLY A 1 216 ? -22.302 10.340 14.456 1.00 58.38 216 GLY A N 1
ATOM 1758 C CA . GLY A 1 216 ? -21.896 10.432 15.863 1.00 58.38 216 GLY A CA 1
ATOM 1759 C C . GLY A 1 216 ? -21.119 11.707 16.232 1.00 58.38 216 GLY A C 1
ATOM 1760 O O . GLY A 1 216 ? -21.195 12.734 15.564 1.00 58.38 216 GLY A O 1
ATOM 1761 N N . ALA A 1 217 ? -20.356 11.656 17.328 1.00 59.31 217 ALA A N 1
ATOM 1762 C CA . ALA A 1 217 ? -19.491 12.767 17.749 1.00 59.31 217 ALA A CA 1
ATOM 1763 C C . ALA A 1 217 ? -18.186 12.875 16.928 1.00 59.31 217 ALA A C 1
ATOM 1765 O O . ALA A 1 217 ? -17.527 13.910 16.973 1.00 59.31 217 ALA A O 1
ATOM 1766 N N . SER A 1 218 ? -17.808 11.820 16.198 1.00 67.81 218 SER A N 1
ATOM 1767 C CA . SER A 1 218 ? -16.580 11.735 15.393 1.00 67.81 218 SER A CA 1
ATOM 1768 C C . SER A 1 218 ? -16.737 12.281 13.968 1.00 67.81 218 SER A C 1
ATOM 1770 O O . SER A 1 218 ? -15.738 12.471 13.281 1.00 67.81 218 SER A O 1
ATOM 1772 N N . GLY A 1 219 ? -17.964 12.533 13.501 1.00 81.38 219 GLY A N 1
ATOM 1773 C CA . GLY A 1 219 ? -18.232 13.017 12.142 1.00 81.38 219 GLY A CA 1
ATOM 1774 C C . GLY A 1 219 ? -18.058 11.959 11.044 1.00 81.38 219 GLY A C 1
ATOM 1775 O O . GLY A 1 219 ? -18.055 12.313 9.865 1.00 81.38 219 GLY A O 1
ATOM 1776 N N . VAL A 1 220 ? -17.920 10.683 11.419 1.00 88.69 220 VAL A N 1
ATOM 1777 C CA . VAL A 1 220 ? -17.778 9.526 10.521 1.00 88.69 220 VAL A CA 1
ATOM 1778 C C . VAL A 1 220 ? -18.628 8.362 11.025 1.00 88.69 220 VAL A C 1
ATOM 1780 O O . VAL A 1 220 ? -18.862 8.234 12.227 1.00 88.69 220 VAL A O 1
ATOM 1783 N N . SER A 1 221 ? -19.079 7.502 10.117 1.00 91.81 221 SER A N 1
ATOM 1784 C CA . SER A 1 221 ? -19.911 6.338 10.423 1.00 91.81 221 SER A CA 1
ATOM 1785 C C . SER A 1 221 ? -19.366 5.072 9.770 1.00 91.81 221 SER A C 1
ATOM 1787 O O . SER A 1 221 ? -18.842 5.091 8.661 1.00 91.81 221 SER A O 1
ATOM 1789 N N . LEU A 1 222 ? -19.569 3.931 10.431 1.00 93.81 222 LE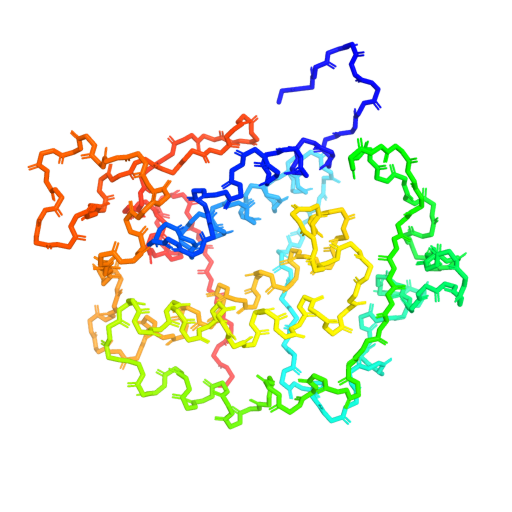U A N 1
ATOM 1790 C CA . LEU A 1 222 ? -19.349 2.614 9.826 1.00 93.81 222 LEU A CA 1
ATOM 1791 C C . LEU A 1 222 ? -20.286 2.353 8.626 1.00 93.81 222 LEU A C 1
ATOM 1793 O O . LEU A 1 222 ? -20.007 1.483 7.807 1.00 93.81 222 LEU A O 1
ATOM 1797 N N . ASN A 1 223 ? -21.375 3.119 8.506 1.00 94.81 223 ASN A N 1
ATOM 1798 C CA . ASN A 1 223 ? -22.269 3.102 7.350 1.00 94.81 223 ASN A CA 1
ATOM 1799 C C . ASN A 1 223 ? -21.799 4.003 6.196 1.00 94.81 223 ASN A C 1
ATOM 1801 O O . ASN A 1 223 ? -22.462 4.028 5.157 1.00 94.81 223 ASN A O 1
ATOM 1805 N N . ASP A 1 224 ? -20.706 4.759 6.361 1.00 92.12 224 ASP A N 1
ATOM 1806 C CA . ASP A 1 224 ? -20.179 5.595 5.284 1.00 92.12 224 ASP A CA 1
ATOM 1807 C C . ASP A 1 224 ? -19.762 4.715 4.086 1.00 92.12 224 ASP A C 1
ATOM 1809 O O . ASP A 1 224 ? -19.199 3.629 4.277 1.00 92.12 224 ASP A O 1
ATOM 1813 N N . PRO A 1 225 ? -20.027 5.158 2.843 1.00 93.56 225 PRO A N 1
ATOM 1814 C CA . PRO A 1 225 ? -19.683 4.396 1.652 1.00 93.56 225 PRO A CA 1
ATOM 1815 C C . PRO A 1 225 ? -18.178 4.458 1.354 1.00 93.56 225 PRO A C 1
ATOM 1817 O O . PRO A 1 225 ? -17.572 5.531 1.328 1.00 93.56 225 PRO A O 1
ATOM 1820 N N . LEU A 1 226 ? -17.598 3.309 1.025 1.00 94.50 226 LEU A N 1
ATOM 1821 C CA . LEU A 1 226 ? -16.277 3.150 0.432 1.00 94.50 226 LEU A CA 1
ATOM 1822 C C . LEU A 1 226 ? -16.413 3.081 -1.087 1.00 94.50 226 LEU A C 1
ATOM 1824 O O . LEU A 1 226 ? -16.749 2.042 -1.651 1.00 94.50 226 LEU A O 1
ATOM 1828 N N . LYS A 1 227 ? -16.141 4.206 -1.749 1.00 93.62 227 LYS A N 1
ATOM 1829 C CA . LYS A 1 227 ? -16.208 4.300 -3.209 1.00 93.62 227 LYS A CA 1
ATOM 1830 C C . LYS A 1 227 ? -14.933 3.771 -3.849 1.00 93.62 227 LYS A C 1
ATOM 1832 O O . LYS A 1 227 ? -13.843 4.207 -3.486 1.00 93.62 227 LYS A O 1
ATOM 1837 N N . LEU A 1 228 ? -15.065 2.901 -4.843 1.00 89.69 228 LEU A N 1
ATOM 1838 C CA . LEU A 1 228 ? -13.931 2.311 -5.561 1.00 89.69 228 LEU A CA 1
ATOM 1839 C C . LEU A 1 228 ? -13.752 2.839 -6.985 1.00 89.69 228 LEU A C 1
ATOM 1841 O O . LEU A 1 228 ? -12.936 2.330 -7.743 1.00 89.69 228 LEU A O 1
ATOM 1845 N N . TYR A 1 229 ? -14.507 3.856 -7.393 1.00 89.56 229 TYR A N 1
ATOM 1846 C CA . TYR A 1 229 ? -14.305 4.516 -8.688 1.00 89.56 229 TYR A CA 1
ATOM 1847 C C . TYR A 1 229 ? -14.342 3.556 -9.903 1.00 89.56 229 TYR A C 1
ATOM 1849 O O . TYR A 1 229 ? -13.703 3.787 -10.930 1.00 89.56 229 TYR A O 1
ATOM 1857 N N . GLY A 1 230 ? -15.130 2.477 -9.797 1.00 87.56 230 GLY A N 1
ATOM 1858 C CA . GLY A 1 230 ? -15.423 1.550 -10.893 1.00 87.56 230 GLY A CA 1
ATOM 1859 C C . GLY A 1 230 ? -14.455 0.374 -11.075 1.00 87.56 230 GLY A C 1
ATOM 1860 O O . GLY A 1 230 ? -14.573 -0.324 -12.092 1.00 87.56 230 GLY A O 1
ATOM 1861 N N . ILE A 1 231 ? -13.522 0.138 -10.140 1.00 92.38 231 ILE A N 1
ATOM 1862 C CA . ILE A 1 231 ? -12.702 -1.092 -10.131 1.00 92.38 231 ILE A CA 1
ATOM 1863 C C . ILE A 1 231 ? -13.357 -2.267 -9.395 1.00 92.38 231 ILE A C 1
ATOM 1865 O O . ILE A 1 231 ? -12.957 -3.397 -9.661 1.00 92.38 231 ILE A O 1
ATOM 1869 N N . GLY A 1 232 ? -14.366 -2.000 -8.561 1.00 90.88 232 GLY A N 1
ATOM 1870 C CA . GLY A 1 232 ? -15.124 -2.971 -7.770 1.00 90.88 232 GLY A CA 1
ATOM 1871 C C . GLY A 1 232 ? -16.447 -2.378 -7.273 1.00 90.88 232 GLY A C 1
ATOM 1872 O O . GLY A 1 232 ? -16.815 -1.271 -7.677 1.00 90.88 232 GLY A O 1
ATOM 1873 N N . GLU A 1 233 ? -17.159 -3.115 -6.421 1.00 91.81 233 GLU A N 1
ATOM 1874 C CA . GLU A 1 233 ? -18.410 -2.660 -5.800 1.00 91.81 233 GLU A CA 1
ATOM 1875 C C . GLU A 1 233 ? -18.151 -1.586 -4.730 1.00 91.81 233 GLU A C 1
ATOM 1877 O O . GLU A 1 233 ? -17.198 -1.684 -3.952 1.00 91.81 233 GLU A O 1
ATOM 1882 N N . ASP A 1 234 ? -19.009 -0.562 -4.692 1.00 94.75 234 ASP A N 1
ATOM 1883 C CA . ASP A 1 234 ? -19.039 0.408 -3.598 1.00 94.75 234 ASP A CA 1
ATOM 1884 C C . ASP A 1 234 ? -19.748 -0.239 -2.400 1.00 94.75 234 ASP A C 1
ATOM 1886 O O . ASP A 1 234 ? -20.926 -0.587 -2.479 1.00 94.75 234 ASP A O 1
ATOM 1890 N N . ILE A 1 235 ? -19.036 -0.382 -1.288 1.00 96.50 235 ILE A N 1
ATOM 1891 C CA . ILE A 1 235 ? -19.517 -1.061 -0.073 1.00 96.50 235 ILE A CA 1
ATOM 1892 C C . ILE A 1 235 ? -19.520 -0.093 1.108 1.00 96.50 235 ILE A C 1
ATOM 1894 O O . ILE A 1 235 ? -19.179 1.079 0.951 1.00 96.50 235 ILE A O 1
ATOM 1898 N N . LYS A 1 236 ? -19.878 -0.544 2.308 1.00 97.06 236 LYS A N 1
ATOM 1899 C CA . LYS A 1 236 ? -19.746 0.276 3.515 1.00 97.06 236 LYS A CA 1
ATOM 1900 C C . LYS A 1 236 ? -18.432 0.007 4.233 1.00 97.06 236 LYS A C 1
ATOM 1902 O O . LYS A 1 236 ? -17.833 -1.058 4.098 1.00 97.06 236 LYS A O 1
ATOM 1907 N N . VAL A 1 237 ? -18.027 0.946 5.086 1.00 96.75 237 VAL A N 1
ATOM 1908 C CA . VAL A 1 237 ? -16.892 0.742 6.000 1.00 96.75 237 VAL A CA 1
ATOM 1909 C C . VAL A 1 237 ? -17.077 -0.526 6.843 1.00 96.75 237 VAL A C 1
ATOM 1911 O O . VAL A 1 237 ? -16.134 -1.306 6.967 1.00 96.75 237 VAL A O 1
ATOM 1914 N N . GLU A 1 238 ? -18.279 -0.771 7.385 1.00 96.75 238 GLU A N 1
ATOM 1915 C CA . GLU A 1 238 ? -18.565 -1.942 8.231 1.00 96.75 238 GLU A CA 1
ATOM 1916 C C . GLU A 1 238 ? -18.245 -3.287 7.571 1.00 96.75 238 GLU A C 1
ATOM 1918 O O . GLU A 1 238 ? -17.835 -4.217 8.271 1.00 96.75 238 GLU A O 1
ATOM 1923 N N . ASP A 1 239 ? -18.363 -3.372 6.246 1.00 97.38 239 ASP A N 1
ATOM 1924 C CA . ASP A 1 239 ? -18.224 -4.616 5.489 1.00 97.38 239 ASP A CA 1
ATOM 1925 C C . ASP A 1 239 ? -16.773 -5.128 5.433 1.00 97.38 239 ASP A C 1
ATOM 1927 O O . ASP A 1 239 ? -16.533 -6.311 5.175 1.00 97.38 239 ASP A O 1
ATOM 1931 N N . VAL A 1 240 ? -15.801 -4.252 5.720 1.00 97.25 240 VAL A N 1
ATOM 1932 C CA . VAL A 1 240 ? -14.357 -4.547 5.654 1.00 97.25 240 VAL A CA 1
ATOM 1933 C C . VAL A 1 240 ? -13.612 -4.270 6.954 1.00 97.25 240 VAL A C 1
ATOM 1935 O O . VAL A 1 240 ? -12.387 -4.384 7.015 1.00 97.25 240 VAL A O 1
ATOM 1938 N N . MET A 1 241 ? -14.313 -3.961 8.045 1.00 96.88 241 MET A N 1
ATOM 1939 C CA . MET A 1 241 ? -13.641 -3.794 9.337 1.00 96.88 241 MET A CA 1
ATOM 1940 C C . MET A 1 241 ? -13.024 -5.098 9.860 1.00 96.88 241 MET A C 1
ATOM 1942 O O . MET A 1 241 ? -12.063 -5.054 10.624 1.00 96.88 241 MET A O 1
ATOM 1946 N N . SER A 1 242 ? -13.527 -6.256 9.435 1.00 96.06 242 SER A N 1
ATOM 1947 C CA . SER A 1 242 ? -12.960 -7.579 9.720 1.00 96.06 242 SER A CA 1
ATOM 1948 C C . SER A 1 242 ? -12.399 -8.195 8.437 1.00 96.06 242 SER A C 1
ATOM 1950 O O . SER A 1 242 ? -12.932 -7.943 7.364 1.00 96.06 242 SER A O 1
ATOM 1952 N N . THR A 1 243 ? -11.359 -9.025 8.540 1.00 96.62 243 THR A N 1
ATOM 1953 C CA . THR A 1 243 ? -10.860 -9.852 7.418 1.00 96.62 243 THR A CA 1
ATOM 1954 C C . THR A 1 243 ? -11.640 -11.165 7.264 1.00 96.62 243 THR A C 1
ATOM 1956 O O . THR A 1 243 ? -11.340 -11.977 6.392 1.00 96.62 243 THR A O 1
ATOM 1959 N N . GLU A 1 244 ? -12.630 -11.374 8.135 1.00 95.62 244 GLU A N 1
ATOM 1960 C CA . GLU A 1 244 ? -13.559 -12.503 8.158 1.00 95.62 244 GLU A CA 1
ATOM 1961 C C . GLU A 1 244 ? -14.999 -11.956 8.125 1.00 95.62 244 GLU A C 1
ATOM 1963 O O . GLU A 1 244 ? -15.609 -11.699 9.167 1.00 95.62 244 GLU A O 1
ATOM 1968 N N . THR A 1 245 ? -15.514 -11.722 6.919 1.00 95.25 245 THR A N 1
ATOM 1969 C CA . THR A 1 245 ? -16.876 -11.269 6.586 1.00 95.25 245 THR A CA 1
ATOM 1970 C C . THR A 1 245 ? -17.402 -12.082 5.390 1.00 95.25 245 THR A C 1
ATOM 1972 O O . THR A 1 245 ? -16.673 -12.896 4.831 1.00 95.25 245 THR A O 1
ATOM 1975 N N . PRO A 1 246 ? -18.659 -11.911 4.943 1.00 95.69 246 PRO A N 1
ATOM 1976 C CA . PRO A 1 246 ? -19.099 -12.526 3.688 1.00 95.69 246 PRO A CA 1
ATOM 1977 C C . PRO A 1 246 ? -18.304 -12.071 2.451 1.00 95.69 246 PRO A C 1
ATOM 1979 O O . PRO A 1 246 ? -18.286 -12.796 1.462 1.00 95.69 246 PRO A O 1
ATOM 1982 N N . LEU A 1 247 ? -17.668 -10.892 2.504 1.00 95.94 247 LEU A N 1
ATOM 1983 C CA . LEU A 1 247 ? -16.851 -10.348 1.414 1.00 95.94 247 LEU A CA 1
ATOM 1984 C C . LEU A 1 247 ? -15.365 -10.710 1.541 1.00 95.94 247 LEU A C 1
ATOM 1986 O O . LEU A 1 247 ? -14.677 -10.782 0.529 1.00 95.94 247 LEU A O 1
ATOM 1990 N N . LEU A 1 248 ? -14.863 -10.923 2.763 1.00 97.00 248 LEU A N 1
ATOM 1991 C CA . LEU A 1 248 ? -13.445 -11.165 3.049 1.00 97.00 248 LEU A CA 1
ATOM 1992 C C . LEU A 1 248 ? -13.256 -12.458 3.843 1.00 97.00 248 LEU A C 1
ATOM 1994 O O . LEU A 1 248 ? -13.916 -12.668 4.854 1.00 97.00 248 LEU A O 1
ATOM 1998 N N . CYS A 1 249 ? -12.317 -13.314 3.445 1.00 96.19 249 CYS A N 1
ATOM 1999 C CA . CYS A 1 249 ? -12.061 -14.567 4.158 1.00 96.19 249 CYS A CA 1
ATOM 2000 C C . CYS A 1 249 ? -10.564 -14.890 4.224 1.00 96.19 249 CYS A C 1
ATOM 2002 O O . CYS A 1 249 ? -10.091 -15.852 3.617 1.00 96.19 249 CYS A O 1
ATOM 2004 N N . TYR A 1 250 ? -9.809 -14.088 4.975 1.00 96.31 250 TYR A N 1
ATOM 2005 C CA . TYR A 1 250 ? -8.369 -14.290 5.138 1.00 96.31 250 TYR A CA 1
ATOM 2006 C C . TYR A 1 250 ? -7.860 -13.936 6.541 1.00 96.31 250 TYR A C 1
ATOM 2008 O O . TYR A 1 250 ? -8.499 -13.234 7.329 1.00 96.31 250 TYR A O 1
ATOM 2016 N N . LYS A 1 251 ? -6.668 -14.452 6.860 1.00 95.56 251 LYS A N 1
ATOM 2017 C CA . LYS A 1 251 ? -5.902 -14.139 8.074 1.00 95.56 251 LYS A CA 1
ATOM 2018 C C . LYS A 1 251 ? -4.448 -13.928 7.716 1.00 95.56 251 LYS A C 1
ATOM 2020 O O . LYS A 1 251 ? -3.939 -14.546 6.785 1.00 95.56 251 LYS A O 1
ATOM 2025 N N . TYR A 1 252 ? -3.768 -13.135 8.533 1.00 95.06 252 TYR A N 1
ATOM 2026 C CA . TYR A 1 252 ? -2.316 -13.063 8.493 1.00 95.06 252 TYR A CA 1
ATOM 2027 C C . TYR A 1 252 ? -1.691 -14.060 9.476 1.00 95.06 252 TYR A C 1
ATOM 2029 O O . TYR A 1 252 ? -2.263 -14.314 10.540 1.00 95.06 252 TYR A O 1
ATOM 2037 N N . PRO A 1 253 ? -0.502 -14.604 9.168 1.00 88.69 253 PRO A N 1
ATOM 2038 C CA . PRO A 1 253 ? 0.224 -15.458 10.097 1.00 88.69 253 PRO A CA 1
ATOM 2039 C C . PRO A 1 253 ? 0.538 -14.736 11.416 1.00 88.69 253 PRO A C 1
ATOM 2041 O O . PRO A 1 253 ? 1.100 -13.633 11.424 1.00 88.69 253 PRO A O 1
ATOM 2044 N N . THR A 1 254 ? 0.216 -15.386 12.535 1.00 71.38 254 THR A N 1
ATOM 2045 C CA . THR A 1 254 ? 0.706 -15.026 13.870 1.00 71.38 254 THR A CA 1
ATOM 2046 C C . THR A 1 254 ? 2.080 -15.666 14.051 1.00 71.38 254 THR A C 1
ATOM 2048 O O . THR A 1 254 ? 2.165 -16.837 14.417 1.00 71.38 254 THR A O 1
ATOM 2051 N N . ALA A 1 255 ? 3.138 -14.942 13.690 1.00 57.97 255 ALA A N 1
ATOM 2052 C CA . ALA A 1 255 ? 4.505 -15.335 14.033 1.00 57.97 255 ALA A CA 1
ATOM 2053 C C . ALA A 1 255 ? 4.742 -15.202 15.544 1.00 57.97 255 ALA A C 1
ATOM 2055 O O . ALA A 1 255 ? 4.179 -14.242 16.128 1.00 57.97 255 ALA A O 1
#

InterPro domains:
  IPR002227 Tyrosinase copper-binding domain [PF00264] (9-187)
  IPR002227 Tyrosinase copper-binding domain [PR00092] (26-43)
  IPR002227 Tyrosinase copper-binding domain [PR00092] (56-61)
  IPR002227 Tyrosinase copper-binding domain [PR00092] (148-159)
  IPR002227 Tyrosinase copper-binding domain [PR00092] (167-185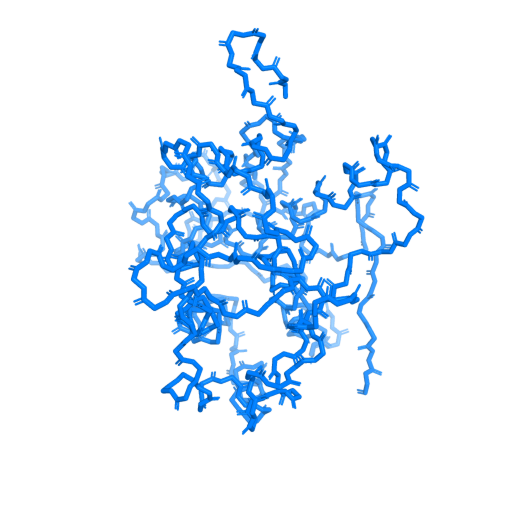)
  IPR002227 Tyrosinase copper-binding domain [PS00498] (168-179)
  IPR008922 Di-copper centre-containing domain superfamily [G3DSA:1.10.1280.10] (3-252)
  IPR008922 Di-copper centre-containing domain superfamily [SSF48056] (9-254)
  IPR050316 Tyrosinase a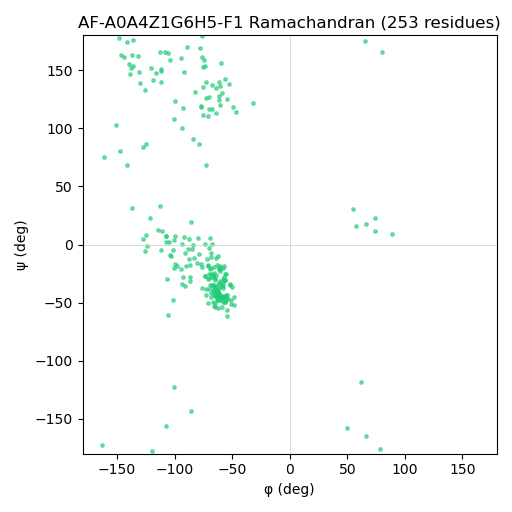nd Hemocyanin [PTHR11474] (9-253)